Protein AF-A0A372Q773-F1 (afdb_monomer_lite)

Foldseek 3Di:
DDDDDDDDDDDDDDDDDDDDDDDDDDDDDDDDPDPDDPPDDPVNVVVVVVVVVVVVVVVVVVVVVVVVVVVVVVVVVVVVVVVVVVLVVLLVLLVVLLVVVCLVDLDDDPVSSVVSSLVSCCVPPVVVQVVCVVPPVVVCCVPRRVVSNVVVNVVVSVVLLVLLVVLLCVQLVVLVQDDDDLPDDLVVLLVSLPDPSLVVCLVCCLVCLLVSCCVSPNNDPVRHRLLSSQLSSLLSNQSSHNVDSHNDDDPVNSVVSSVVSSVCVVVVVSDSPPPPPDPDPDDDDPDPDPDPDDDDDDD

Secondary structure (DSSP, 8-state):
----------------------------------PPP----HHHHHHHHHHHHHHHHHHHHHHHHHHHHHHHHHHHHHHHHHHHHHHHHHHHHHHHHHHHHHHH-SS--HHHHHHHHHHHHHHH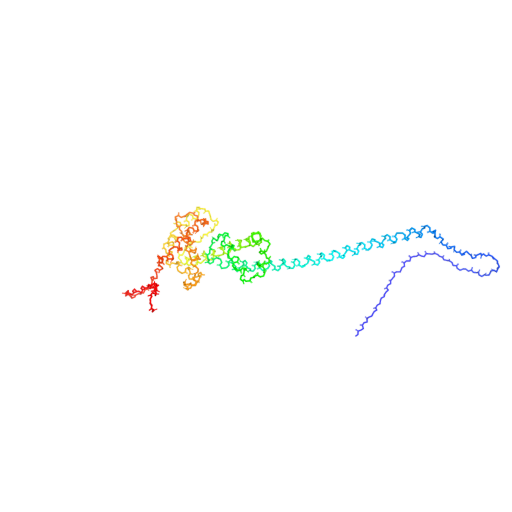-HHHHHHHHTTTHHHHIIIIIHHHHHHHHHHHHHHHHHHHHHHHHHHHTTTT-----TT--HHHHHHHHHSHHHHHHHHTHHHHHHHHHHHHH-S-STTS-HHHHHHHHHHHHHHH-TT---S---HHHHHHHHHHHHHHHHTT----------SS-------------------

Sequence (299 aa):
MSSRATSKRKESRNAHNSSSKRVHQQIEDTSIISTPPIEVSRITVERILSKLSSLELKMDQVNTTLSDLADKVSKLDDQMKNESGDQDLISSAVKRIVKELIKIAIYPTQSQFLSKTEEFLSENYSEFYKRVSRKNWISYYENNIFPQLLDKHRSHRGTLSSRIKDTMFAIFGDDQLPPINSSATLEKISIWKKSQEVCNCYKKLNTHMEKILVKLYGPDKEKRSEVQVAFAMALVEEILNPQKNHLKISEVLMQLKIEKYLNKLRNNSYSFLEEEHNPSGERFFHIFQFGGSFGLFGV

Radius of gyration: 44.51 Å; chains: 1; bounding box: 56×62×152 Å

Structure (mmCIF, N/CA/C/O backbone):
data_AF-A0A372Q773-F1
#
_entry.id   AF-A0A372Q773-F1
#
loop_
_atom_site.group_PDB
_atom_site.id
_atom_site.type_symbol
_atom_site.label_atom_id
_atom_site.label_alt_id
_atom_site.label_comp_id
_atom_site.label_asym_id
_atom_site.label_entity_id
_atom_site.label_seq_id
_atom_site.pdbx_PDB_ins_code
_atom_site.Cartn_x
_atom_site.Cartn_y
_atom_site.Cartn_z
_atom_site.occupancy
_atom_site.B_iso_or_equiv
_atom_site.auth_seq_id
_atom_site.auth_comp_id
_atom_site.auth_asym_id
_atom_site.auth_atom_id
_atom_site.pdbx_PDB_model_num
ATOM 1 N N . MET A 1 1 ? -29.086 -16.530 -62.543 1.00 38.28 1 MET A N 1
ATOM 2 C CA . MET A 1 1 ? -29.739 -15.488 -63.368 1.00 38.28 1 MET A CA 1
ATOM 3 C C . MET A 1 1 ? -28.937 -14.210 -63.151 1.00 38.28 1 MET A C 1
ATOM 5 O O . MET A 1 1 ? -28.782 -13.826 -62.006 1.00 38.28 1 MET A O 1
ATOM 9 N N . SER A 1 2 ? -28.109 -13.815 -64.125 1.00 34.12 2 SER A N 1
ATOM 10 C CA . SER A 1 2 ? -28.428 -12.769 -65.129 1.00 34.12 2 SER A CA 1
ATOM 11 C C . SER A 1 2 ? -28.464 -11.378 -64.484 1.00 34.12 2 SER A C 1
ATOM 13 O O . SER A 1 2 ? -29.141 -11.223 -63.484 1.00 34.12 2 SER A O 1
ATOM 15 N N . SER A 1 3 ? -27.836 -10.299 -64.942 1.00 32.62 3 SER A N 1
ATOM 16 C CA . SER A 1 3 ? -27.073 -9.916 -66.140 1.00 32.62 3 SER A CA 1
ATOM 17 C C . SER A 1 3 ? -26.351 -8.610 -65.744 1.00 32.62 3 SER A C 1
ATOM 19 O O . SER A 1 3 ? -26.861 -7.858 -64.923 1.00 32.62 3 SER A O 1
ATOM 21 N N . ARG A 1 4 ? -25.094 -8.362 -66.120 1.00 30.23 4 ARG A N 1
ATOM 22 C CA . ARG A 1 4 ? -24.646 -7.633 -67.325 1.00 30.23 4 ARG A CA 1
ATOM 23 C C . ARG A 1 4 ? -25.507 -6.431 -67.755 1.00 30.23 4 ARG A C 1
ATOM 25 O O . ARG A 1 4 ? -26.696 -6.583 -68.003 1.00 30.23 4 ARG A O 1
ATOM 32 N N . ALA A 1 5 ? -24.764 -5.374 -68.111 1.00 35.34 5 ALA A N 1
ATOM 33 C CA . ALA A 1 5 ? -25.067 -4.382 -69.149 1.00 35.34 5 ALA A CA 1
ATOM 34 C C . ALA A 1 5 ? -25.953 -3.210 -68.669 1.00 35.34 5 ALA A C 1
ATOM 36 O O . ALA A 1 5 ? -26.847 -3.404 -67.869 1.00 35.34 5 ALA A O 1
ATOM 37 N N . THR A 1 6 ? -25.828 -1.956 -69.105 1.00 31.09 6 THR A N 1
ATOM 38 C CA . THR A 1 6 ? -24.979 -1.276 -70.096 1.00 31.09 6 THR A CA 1
ATOM 39 C C . THR A 1 6 ? -25.422 0.197 -70.084 1.00 31.09 6 THR A C 1
ATOM 41 O O . THR A 1 6 ? -26.614 0.456 -70.051 1.00 31.09 6 THR A O 1
ATOM 44 N N . SER A 1 7 ? -24.484 1.141 -70.181 1.00 31.80 7 SER A N 1
ATOM 45 C CA . SER A 1 7 ? -24.329 2.046 -71.338 1.00 31.80 7 SER A CA 1
ATOM 46 C C . SER A 1 7 ? -25.183 3.322 -71.387 1.00 31.80 7 SER A C 1
ATOM 48 O O . SER A 1 7 ? -26.399 3.283 -71.244 1.00 31.80 7 SER A O 1
ATOM 50 N N . LYS A 1 8 ? -24.491 4.384 -71.850 1.00 33.22 8 LYS A N 1
ATOM 51 C CA . LYS A 1 8 ? -24.983 5.502 -72.686 1.00 33.22 8 LYS A CA 1
ATOM 52 C C . LYS A 1 8 ? -25.793 6.577 -71.933 1.00 33.22 8 LYS A C 1
ATOM 54 O O . LYS A 1 8 ? -26.611 6.266 -71.094 1.00 33.22 8 LYS A O 1
ATOM 59 N N . ARG A 1 9 ? -25.687 7.882 -72.208 1.00 29.16 9 ARG A N 1
ATOM 60 C CA . ARG A 1 9 ? -25.078 8.676 -73.296 1.00 29.16 9 ARG A CA 1
ATOM 61 C C . ARG A 1 9 ? -25.469 10.145 -73.071 1.00 29.16 9 ARG A C 1
ATOM 63 O O . ARG A 1 9 ? -26.523 10.373 -72.485 1.00 29.16 9 ARG A O 1
ATOM 70 N N . LYS A 1 10 ? -24.709 11.059 -73.691 1.00 31.41 10 LYS A N 1
ATOM 71 C CA . LYS A 1 10 ? -25.092 12.328 -74.376 1.00 31.41 10 LYS A CA 1
ATOM 72 C C . LYS A 1 10 ? -24.096 13.417 -73.966 1.00 31.41 10 LYS A C 1
ATOM 74 O O . LYS A 1 10 ? -24.071 13.788 -72.807 1.00 31.41 10 LYS A O 1
ATOM 79 N N . GLU A 1 11 ? -23.156 13.888 -74.783 1.00 32.03 11 GLU A N 1
ATOM 80 C CA . GLU A 1 11 ? -23.135 14.199 -76.224 1.00 32.03 11 GLU A CA 1
ATOM 81 C C . GLU A 1 11 ? -24.216 15.200 -76.648 1.00 32.03 11 GLU A C 1
ATOM 83 O O . GLU A 1 11 ? -25.374 14.819 -76.803 1.00 32.03 11 GLU A O 1
ATOM 88 N N . SER A 1 12 ? -23.793 16.453 -76.862 1.00 36.19 12 SER A N 1
ATOM 89 C CA . SER A 1 12 ? -24.233 17.405 -77.905 1.00 36.19 12 SER A CA 1
ATOM 90 C C . SER A 1 12 ? -23.788 18.816 -77.495 1.00 36.19 12 SER A C 1
ATOM 92 O O . SER A 1 12 ? -23.864 19.112 -76.311 1.00 36.19 12 SER A O 1
ATOM 94 N N . ARG A 1 13 ? -23.404 19.786 -78.326 1.00 36.25 13 ARG A N 1
ATOM 95 C CA . ARG A 1 13 ? -23.317 20.050 -79.781 1.00 36.25 13 ARG A CA 1
ATOM 96 C C . ARG A 1 13 ? -22.765 21.501 -79.839 1.00 36.25 13 ARG A C 1
ATOM 98 O O . ARG A 1 13 ? -22.965 22.243 -78.886 1.00 36.25 13 ARG A O 1
ATOM 105 N N . ASN A 1 14 ? -22.038 21.976 -80.845 1.00 32.78 14 ASN A N 1
ATOM 106 C CA . ASN A 1 14 ? -22.535 22.458 -82.144 1.00 32.78 14 ASN A CA 1
ATOM 107 C C . ASN A 1 14 ? -21.293 22.970 -82.914 1.00 32.78 14 ASN A C 1
ATOM 109 O O . ASN A 1 14 ? -20.474 23.654 -82.311 1.00 32.78 14 ASN A O 1
ATOM 113 N N . ALA A 1 15 ? -20.999 22.527 -84.141 1.00 36.25 15 ALA A N 1
ATOM 114 C CA . ALA A 1 15 ? -21.677 22.789 -85.427 1.00 36.25 15 ALA A CA 1
ATOM 115 C C . ALA A 1 15 ? -21.206 24.118 -86.046 1.00 36.25 15 ALA A C 1
ATOM 117 O O . ALA A 1 15 ? -21.335 25.152 -85.404 1.00 36.25 15 ALA A O 1
ATOM 118 N N . HIS A 1 16 ? -20.590 24.122 -87.234 1.00 36.16 16 HIS A N 1
ATOM 119 C CA . HIS A 1 16 ? -21.184 24.422 -88.562 1.00 36.16 16 HIS A CA 1
ATOM 120 C C . HIS A 1 16 ? -19.986 24.621 -89.540 1.00 36.16 16 HIS A C 1
ATOM 122 O O . HIS A 1 16 ? -18.935 25.035 -89.069 1.00 36.16 16 HIS A O 1
ATOM 128 N N . ASN A 1 17 ? -19.985 24.410 -90.863 1.00 33.12 17 ASN A N 1
ATOM 129 C CA . ASN A 1 17 ? -21.004 24.125 -91.876 1.00 33.12 17 ASN A CA 1
ATOM 130 C C . ASN A 1 17 ? -20.323 23.732 -93.220 1.00 33.12 17 ASN A C 1
ATOM 132 O O . ASN A 1 17 ? -19.242 24.240 -93.499 1.00 33.12 17 ASN A O 1
ATOM 136 N N . SER A 1 18 ? -21.055 22.977 -94.057 1.00 35.44 18 SER A N 1
ATOM 137 C CA . SER A 1 18 ? -21.067 22.930 -95.546 1.00 35.44 18 SER A CA 1
ATOM 138 C C . SER A 1 18 ? -19.821 22.555 -96.369 1.00 35.44 18 SER A C 1
ATOM 140 O O . SER A 1 18 ? -18.704 22.878 -96.013 1.00 35.44 18 SER A O 1
ATOM 142 N N . SER A 1 19 ? -19.904 22.070 -97.615 1.00 32.72 19 SER A N 1
ATOM 143 C CA . SER A 1 19 ? -20.804 21.180 -98.374 1.00 32.72 19 SER A CA 1
ATOM 144 C C . SER A 1 19 ? -20.213 21.103 -99.801 1.00 32.72 19 SER A C 1
ATOM 146 O O . SER A 1 19 ? -20.078 22.122 -100.464 1.00 32.72 19 SER A O 1
ATOM 148 N N . SER A 1 20 ? -19.827 19.900 -100.231 1.00 31.52 20 SER A N 1
ATOM 149 C CA . SER A 1 20 ? -19.844 19.313 -101.590 1.00 31.52 20 SER A CA 1
ATOM 150 C C . SER A 1 20 ? -19.910 20.201 -102.866 1.00 31.52 20 SER A C 1
ATOM 152 O O . SER A 1 20 ? -20.932 20.840 -103.112 1.00 31.52 20 SER A O 1
ATOM 154 N N . LYS A 1 21 ? -18.929 20.058 -103.788 1.00 35.91 21 LYS A N 1
ATOM 155 C CA . LYS A 1 21 ? -19.056 19.407 -105.133 1.00 35.91 21 LYS A CA 1
ATOM 156 C C . LYS A 1 21 ? -17.962 19.819 -106.156 1.00 35.91 21 LYS A C 1
ATOM 158 O O . LYS A 1 21 ? -17.680 20.999 -106.310 1.00 35.91 21 LYS A O 1
ATOM 163 N N . ARG A 1 22 ? -17.572 18.823 -106.984 1.00 32.16 22 ARG A N 1
ATOM 164 C CA . ARG A 1 22 ? -17.256 18.865 -108.446 1.00 32.16 22 ARG A CA 1
ATOM 165 C C . ARG A 1 22 ? -15.784 18.742 -108.924 1.00 32.16 22 ARG A C 1
ATOM 167 O O . ARG A 1 22 ? -15.092 19.723 -109.119 1.00 32.16 22 ARG A O 1
ATOM 174 N N . VAL A 1 23 ? -15.381 17.486 -109.160 1.00 35.69 23 VAL A N 1
ATOM 175 C CA . VAL A 1 23 ? -14.876 16.863 -110.415 1.00 35.69 23 VAL A CA 1
ATOM 176 C C . VAL A 1 23 ? -13.987 17.663 -111.404 1.00 35.69 23 VAL A C 1
ATOM 178 O O . VAL A 1 23 ? -14.450 18.621 -112.010 1.00 35.69 23 VAL A O 1
ATOM 181 N N . HIS A 1 24 ? -12.810 17.058 -111.669 1.00 37.84 24 HIS A N 1
ATOM 182 C CA . HIS A 1 24 ? -11.872 17.117 -112.816 1.00 37.84 24 HIS A CA 1
ATOM 183 C C . HIS A 1 24 ? -11.174 18.439 -113.185 1.00 37.84 24 HIS A C 1
ATOM 185 O O . HIS A 1 24 ? -11.784 19.310 -113.784 1.00 37.84 24 HIS A O 1
ATOM 191 N N . GLN A 1 25 ? -9.844 18.472 -113.026 1.00 33.84 25 GLN A N 1
ATOM 192 C CA . GLN A 1 25 ? -8.896 18.656 -114.137 1.00 33.84 25 GLN A CA 1
ATOM 193 C C . GLN A 1 25 ? -7.496 18.203 -113.677 1.00 33.84 25 GLN A C 1
ATOM 195 O O . GLN A 1 25 ? -7.116 18.359 -112.522 1.00 33.84 25 GLN A O 1
ATOM 200 N N . GLN A 1 26 ? -6.786 17.563 -114.588 1.00 40.47 26 GLN A N 1
ATOM 201 C CA . GLN A 1 26 ? -5.457 16.980 -114.469 1.00 40.47 26 GLN A CA 1
ATOM 202 C C . GLN A 1 26 ? -4.382 18.078 -114.651 1.00 40.47 26 GLN A C 1
ATOM 204 O O . GLN A 1 26 ? -4.664 19.053 -115.343 1.00 40.47 26 GLN A O 1
ATOM 209 N N . ILE A 1 27 ? -3.162 17.811 -114.154 1.00 39.81 27 ILE A N 1
ATOM 210 C CA . ILE A 1 27 ? -1.844 18.336 -114.595 1.00 39.81 27 ILE A CA 1
ATOM 211 C C . ILE A 1 27 ? -1.130 19.330 -113.641 1.00 39.81 27 ILE A C 1
ATOM 213 O O . ILE A 1 27 ? -1.602 20.426 -113.370 1.00 39.81 27 ILE A O 1
ATOM 217 N N . GLU A 1 28 ? 0.057 18.859 -113.230 1.00 40.47 28 GLU A N 1
ATOM 218 C CA . GLU A 1 28 ? 1.304 19.535 -112.826 1.00 40.47 28 GLU A CA 1
ATOM 219 C C . GLU A 1 28 ? 1.475 20.209 -111.449 1.00 40.47 28 GLU A C 1
ATOM 221 O O . GLU A 1 28 ? 0.761 21.114 -111.032 1.00 40.47 28 GLU A O 1
ATOM 226 N N . ASP A 1 29 ? 2.547 19.726 -110.808 1.00 40.69 29 ASP A N 1
ATOM 227 C CA . ASP A 1 29 ? 3.440 20.359 -109.845 1.00 40.69 29 ASP A CA 1
ATOM 228 C C . ASP A 1 29 ? 2.871 20.857 -108.517 1.00 40.69 29 ASP A C 1
ATOM 230 O O . ASP A 1 29 ? 2.412 21.984 -108.366 1.00 40.69 29 ASP A O 1
ATOM 234 N N . THR A 1 30 ? 3.061 20.053 -107.465 1.00 35.44 30 THR A N 1
ATOM 235 C CA . THR A 1 30 ? 3.448 20.597 -106.154 1.00 35.44 30 THR A CA 1
ATOM 236 C C . THR A 1 30 ? 4.110 19.543 -105.271 1.00 35.44 30 THR A C 1
ATOM 238 O O . THR A 1 30 ? 3.719 18.381 -105.202 1.00 35.44 30 THR A O 1
ATOM 241 N N . SER A 1 31 ? 5.185 19.990 -104.640 1.00 39.91 31 SER A N 1
ATOM 242 C CA . SER A 1 31 ? 6.214 19.243 -103.941 1.00 39.91 31 SER A CA 1
ATOM 243 C C . SER A 1 31 ? 5.732 18.458 -102.720 1.00 39.91 31 SER A C 1
ATOM 245 O O . SER A 1 31 ? 4.903 18.896 -101.925 1.00 39.91 31 SER A O 1
ATOM 247 N N . ILE A 1 32 ? 6.379 17.311 -102.515 1.00 48.34 32 ILE A N 1
ATOM 248 C CA . ILE A 1 32 ? 6.480 16.637 -101.222 1.00 48.34 32 ILE A CA 1
ATOM 249 C C . ILE A 1 32 ? 7.201 17.600 -100.266 1.00 48.34 32 ILE A C 1
ATOM 251 O O . ILE A 1 32 ? 8.428 17.688 -100.285 1.00 48.34 32 ILE A O 1
ATOM 255 N N . ILE A 1 33 ? 6.470 18.324 -99.415 1.00 42.97 33 ILE A N 1
ATOM 256 C CA . ILE A 1 33 ? 7.074 18.926 -98.220 1.00 42.97 33 ILE A CA 1
ATOM 257 C C . ILE A 1 33 ? 7.182 17.811 -97.181 1.00 42.97 33 ILE A C 1
ATOM 259 O O . ILE A 1 33 ? 6.307 17.596 -96.346 1.00 42.97 33 ILE A O 1
ATOM 263 N N . SER A 1 34 ? 8.283 17.071 -97.284 1.00 44.56 34 SER A N 1
ATOM 264 C CA . SER A 1 34 ? 8.831 16.291 -96.185 1.00 44.56 34 SER A CA 1
ATOM 265 C C . SER A 1 34 ? 9.160 17.271 -95.062 1.00 44.56 34 SER A C 1
ATOM 267 O O . SER A 1 34 ? 10.043 18.113 -95.214 1.00 44.56 34 SER A O 1
ATOM 269 N N . THR A 1 35 ? 8.455 17.186 -93.935 1.00 46.41 35 THR A N 1
ATOM 270 C CA . THR A 1 35 ? 8.879 17.853 -92.700 1.00 46.41 35 THR A CA 1
ATOM 271 C C . THR A 1 35 ? 10.325 17.444 -92.393 1.00 46.41 35 THR A C 1
ATOM 273 O O . THR A 1 35 ? 10.593 16.239 -92.338 1.00 46.41 35 THR A O 1
ATOM 276 N N . PRO A 1 36 ? 11.269 18.390 -92.238 1.00 51.59 36 PRO A N 1
ATOM 277 C CA . PRO A 1 36 ? 12.661 18.052 -91.987 1.00 51.59 36 PRO A CA 1
ATOM 278 C C . PRO A 1 36 ? 12.825 17.432 -90.589 1.00 51.59 36 PRO A C 1
ATOM 280 O O . PRO A 1 36 ? 12.076 17.782 -89.670 1.00 51.59 36 PRO A O 1
ATOM 283 N N . PRO A 1 37 ? 13.796 16.524 -90.399 1.00 54.28 37 PRO A N 1
ATOM 284 C CA . PRO A 1 37 ? 14.126 15.990 -89.085 1.00 54.28 37 PRO A CA 1
ATOM 285 C C . PRO A 1 37 ? 14.547 17.127 -88.149 1.00 54.28 37 PRO A C 1
ATOM 287 O O . PRO A 1 37 ? 15.325 17.998 -88.534 1.00 54.28 37 PRO A O 1
ATOM 290 N N . ILE A 1 38 ? 14.056 17.115 -86.909 1.00 60.69 38 ILE A N 1
ATOM 291 C CA . ILE A 1 38 ? 14.550 18.009 -85.858 1.00 60.69 38 ILE A CA 1
ATOM 292 C C . ILE A 1 38 ? 16.003 17.610 -85.570 1.00 60.69 38 ILE A C 1
ATOM 294 O O . ILE A 1 38 ? 16.257 16.595 -84.923 1.00 60.69 38 ILE A O 1
ATOM 298 N N . GLU A 1 39 ? 16.962 18.389 -86.063 1.00 60.84 39 GLU A N 1
ATOM 299 C CA . GLU A 1 39 ? 18.384 18.176 -85.804 1.00 60.84 39 GLU A CA 1
ATOM 300 C C . GLU A 1 39 ? 18.720 18.671 -84.389 1.00 60.84 39 GLU A C 1
ATOM 302 O O . GLU A 1 39 ? 18.917 19.859 -84.128 1.00 60.84 39 GLU A O 1
ATOM 307 N N . VAL A 1 40 ? 18.713 17.751 -83.423 1.00 66.38 40 VAL A N 1
ATOM 308 C CA . VAL A 1 40 ? 19.109 18.054 -82.045 1.00 66.38 40 VAL A CA 1
ATOM 309 C C . VAL A 1 40 ? 20.626 18.224 -82.007 1.00 66.38 40 VAL A C 1
ATOM 311 O O . VAL A 1 40 ? 21.370 17.276 -82.245 1.00 66.38 40 VAL A O 1
ATOM 314 N N . SER A 1 41 ? 21.094 19.431 -81.677 1.00 80.69 41 SER A N 1
ATOM 315 C CA . SER A 1 41 ? 22.527 19.719 -81.548 1.00 80.69 41 SER A CA 1
ATOM 316 C C . SER A 1 41 ? 23.205 18.732 -80.592 1.00 80.69 41 SER A C 1
ATOM 318 O O . SER A 1 41 ? 22.749 18.538 -79.462 1.00 80.69 41 SER A O 1
ATOM 320 N N . ARG A 1 42 ? 24.336 18.160 -81.021 1.00 81.06 42 ARG A N 1
ATOM 321 C CA . ARG A 1 42 ? 25.191 17.243 -80.246 1.00 81.06 42 ARG A CA 1
ATOM 322 C C . ARG A 1 42 ? 25.482 17.743 -78.824 1.00 81.06 42 ARG A C 1
ATOM 324 O O . ARG A 1 42 ? 25.442 16.962 -77.878 1.00 81.06 42 ARG A O 1
ATOM 331 N N . ILE A 1 43 ? 25.662 19.056 -78.664 1.00 82.44 43 ILE A N 1
ATOM 332 C CA . ILE A 1 43 ? 25.892 19.726 -77.371 1.00 82.44 43 ILE A CA 1
ATOM 333 C C . ILE A 1 43 ? 24.717 19.490 -76.402 1.00 82.44 43 ILE A C 1
ATOM 335 O O . ILE A 1 43 ? 24.899 19.323 -75.196 1.00 82.44 43 ILE A O 1
ATOM 339 N N . THR A 1 44 ? 23.488 19.447 -76.921 1.00 82.88 44 THR A N 1
ATOM 340 C CA . THR A 1 44 ? 22.280 19.195 -76.125 1.00 82.88 44 THR A CA 1
ATOM 341 C C . THR A 1 44 ? 22.232 17.752 -75.630 1.00 82.88 44 THR A C 1
ATOM 343 O O . THR A 1 44 ? 21.887 17.532 -74.469 1.00 82.88 44 THR A O 1
ATOM 346 N N . VAL A 1 45 ? 22.618 16.788 -76.471 1.00 87.81 45 VAL A N 1
ATOM 347 C CA . VAL A 1 45 ? 22.684 15.361 -76.113 1.00 87.81 45 VAL A CA 1
ATOM 348 C C . VAL A 1 45 ? 23.746 15.121 -75.041 1.00 87.81 45 VAL A C 1
ATOM 350 O O . VAL A 1 45 ? 23.451 14.501 -74.022 1.00 87.81 45 VAL A O 1
ATOM 353 N N . GLU A 1 46 ? 24.945 15.682 -75.210 1.00 88.88 46 GLU A N 1
ATOM 354 C CA . GLU A 1 46 ? 26.030 15.571 -74.225 1.00 88.88 46 GLU A CA 1
ATOM 355 C C . GLU A 1 46 ? 25.611 16.144 -72.861 1.00 88.88 46 GLU A C 1
ATOM 357 O O . GLU A 1 46 ? 25.784 15.495 -71.828 1.00 88.88 46 GLU A O 1
ATOM 362 N N . ARG A 1 47 ? 24.933 17.301 -72.844 1.00 91.38 47 ARG A N 1
ATOM 363 C CA . ARG A 1 47 ? 24.400 17.902 -71.611 1.00 91.38 47 ARG A CA 1
ATOM 364 C C . ARG A 1 47 ? 23.324 17.043 -70.932 1.00 91.38 47 ARG A C 1
ATOM 366 O O . ARG A 1 47 ? 23.218 17.065 -69.705 1.00 91.38 47 ARG A O 1
ATOM 373 N N . ILE A 1 48 ? 22.499 16.326 -71.700 1.00 93.19 48 ILE A N 1
ATOM 374 C CA . ILE A 1 48 ? 21.495 15.391 -71.162 1.00 93.19 48 ILE A CA 1
ATOM 375 C C . ILE A 1 48 ? 22.189 14.188 -70.522 1.00 93.19 48 ILE A C 1
ATOM 377 O O . ILE A 1 48 ? 21.857 13.839 -69.390 1.00 93.19 48 ILE A O 1
ATOM 381 N N . LEU A 1 49 ? 23.180 13.605 -71.200 1.00 92.94 49 LEU A N 1
ATOM 382 C CA . LEU A 1 49 ? 23.946 12.468 -70.686 1.00 92.94 49 LEU A CA 1
ATOM 383 C C . LEU A 1 49 ? 24.645 12.813 -69.368 1.00 92.94 49 LEU A C 1
ATOM 385 O O . LEU A 1 49 ? 24.493 12.079 -68.396 1.00 92.94 49 LEU A O 1
ATOM 389 N N . SER A 1 50 ? 25.300 13.976 -69.275 1.00 93.38 50 SER A N 1
ATOM 390 C CA . SER A 1 50 ? 25.922 14.414 -68.016 1.00 93.38 50 SER A CA 1
ATOM 391 C C . SER A 1 50 ? 24.913 14.544 -66.867 1.00 93.38 50 SER A C 1
ATOM 393 O O . SER A 1 50 ? 25.221 14.208 -65.724 1.00 93.38 50 SER A O 1
ATOM 395 N N . LYS A 1 51 ? 23.688 15.014 -67.148 1.00 94.81 51 LYS A N 1
ATOM 396 C CA . LYS A 1 51 ? 22.621 15.094 -66.137 1.00 94.81 51 LYS A CA 1
ATOM 397 C C . LYS A 1 51 ? 22.114 13.715 -65.720 1.00 94.81 51 LYS A C 1
ATOM 399 O O . LYS A 1 51 ? 21.842 13.534 -64.538 1.00 94.81 51 LYS A O 1
ATOM 404 N N . LEU A 1 52 ? 21.999 12.768 -66.652 1.00 95.00 52 LEU A N 1
ATOM 405 C CA . LEU A 1 52 ? 21.609 11.387 -66.352 1.00 95.00 52 LEU A CA 1
ATOM 406 C C . LEU A 1 52 ? 22.647 10.699 -65.465 1.00 95.00 52 LEU A C 1
ATOM 408 O O . LEU A 1 52 ? 22.268 10.169 -64.428 1.00 95.00 52 LEU A O 1
ATOM 412 N N . SER A 1 53 ? 23.940 10.817 -65.781 1.00 94.56 53 SER A N 1
ATOM 413 C CA . SER A 1 53 ? 25.006 10.284 -64.920 1.00 94.56 53 SER A CA 1
ATOM 414 C C . SER A 1 53 ? 24.990 10.918 -63.525 1.00 94.56 53 SER A C 1
ATOM 416 O O . SER A 1 53 ? 25.180 10.240 -62.521 1.00 94.56 53 SER A O 1
ATOM 418 N N . SER A 1 54 ? 24.710 12.223 -63.425 1.00 95.50 54 SER A N 1
ATOM 419 C CA . SER A 1 54 ? 24.555 12.876 -62.119 1.00 95.50 54 SER A CA 1
ATOM 420 C C . SER A 1 54 ? 23.330 12.376 -61.344 1.00 95.50 54 SER A C 1
ATOM 422 O O . SER A 1 54 ? 23.389 12.294 -60.117 1.00 95.50 54 SER A O 1
ATOM 424 N N . LEU A 1 55 ? 22.224 12.068 -62.027 1.00 96.00 55 LEU A N 1
ATOM 425 C CA . LEU A 1 55 ? 21.029 11.496 -61.403 1.00 96.00 55 LEU A CA 1
ATOM 426 C C . LEU A 1 55 ? 21.265 10.062 -60.932 1.00 96.00 55 LEU A C 1
ATOM 428 O O . LEU A 1 55 ? 20.818 9.726 -59.842 1.00 96.00 55 LEU A O 1
ATOM 432 N N . GLU A 1 56 ? 21.988 9.259 -61.708 1.00 94.88 56 GLU A N 1
ATOM 433 C CA . GLU A 1 56 ? 22.381 7.893 -61.353 1.00 94.88 56 GLU A CA 1
ATOM 434 C C . GLU A 1 56 ? 23.204 7.885 -60.057 1.00 94.88 56 GLU A C 1
ATOM 436 O O . GLU A 1 56 ? 22.807 7.258 -59.079 1.00 94.88 56 GLU A O 1
ATOM 441 N N . LEU A 1 57 ? 24.234 8.737 -59.969 1.00 95.62 57 LEU A N 1
ATOM 442 C CA . LEU A 1 57 ? 25.025 8.893 -58.742 1.00 95.62 57 LEU A CA 1
ATOM 443 C C . LEU A 1 57 ? 24.183 9.327 -57.532 1.00 95.62 57 LEU A C 1
ATOM 445 O O . LEU A 1 57 ? 24.409 8.871 -56.412 1.00 95.62 57 LEU A O 1
ATOM 449 N N . LYS A 1 58 ? 23.204 10.219 -57.731 1.00 96.12 58 LYS A N 1
ATOM 450 C CA . LYS A 1 58 ? 22.284 10.628 -56.657 1.00 96.12 58 LYS A CA 1
ATOM 451 C C . LYS A 1 58 ? 21.334 9.502 -56.257 1.00 96.12 58 LYS A C 1
ATOM 453 O O . LYS A 1 58 ? 21.000 9.399 -55.082 1.00 96.12 58 LYS A O 1
ATOM 458 N N . MET A 1 59 ? 20.894 8.677 -57.204 1.00 96.19 59 MET A N 1
ATOM 459 C CA . MET A 1 59 ? 20.049 7.516 -56.932 1.00 96.19 59 MET A CA 1
ATOM 460 C C . MET A 1 59 ? 20.801 6.483 -56.093 1.00 96.19 59 MET A C 1
ATOM 462 O O . MET A 1 59 ? 20.247 5.995 -55.112 1.00 96.19 59 MET A O 1
ATOM 466 N N . ASP A 1 60 ? 22.075 6.237 -56.393 1.00 95.31 60 ASP A N 1
ATOM 467 C CA . ASP A 1 60 ? 22.921 5.352 -55.589 1.00 95.31 60 ASP A CA 1
ATOM 468 C C . ASP A 1 60 ? 23.102 5.878 -54.161 1.00 95.31 60 ASP A C 1
ATOM 470 O O . ASP A 1 60 ? 22.951 5.128 -53.199 1.00 95.31 60 ASP A O 1
ATOM 474 N N . GLN A 1 61 ? 23.337 7.185 -54.000 1.00 96.38 61 GLN A N 1
ATOM 475 C CA . GLN A 1 61 ? 23.400 7.830 -52.679 1.00 96.38 61 GLN A CA 1
ATOM 476 C C . GLN A 1 61 ? 22.074 7.729 -51.908 1.00 96.38 61 GLN A C 1
ATOM 478 O O . GLN A 1 61 ? 22.058 7.552 -50.689 1.00 96.38 61 GLN A O 1
ATOM 483 N N . VAL A 1 62 ? 20.937 7.835 -52.597 1.00 97.00 62 VAL A N 1
ATOM 484 C CA . VAL A 1 62 ? 19.622 7.635 -51.974 1.00 97.00 62 VAL A CA 1
ATOM 485 C C . VAL A 1 62 ? 19.440 6.173 -51.562 1.00 97.00 62 VAL A C 1
ATOM 487 O O . VAL A 1 62 ? 18.983 5.908 -50.455 1.00 97.00 62 VAL A O 1
ATOM 490 N N . ASN A 1 63 ? 19.845 5.217 -52.394 1.00 95.50 63 ASN A N 1
ATOM 491 C CA . ASN A 1 63 ? 19.726 3.795 -52.078 1.00 95.50 63 ASN A CA 1
ATOM 492 C C . ASN A 1 63 ? 20.579 3.396 -50.865 1.00 95.50 63 ASN A C 1
ATOM 494 O O . ASN A 1 63 ? 20.099 2.663 -50.000 1.00 95.50 63 ASN A O 1
ATOM 498 N N . THR A 1 64 ? 21.807 3.912 -50.749 1.00 95.81 64 THR A N 1
ATOM 499 C CA . THR A 1 64 ? 22.657 3.652 -49.575 1.00 95.81 64 THR A CA 1
ATOM 500 C C . THR A 1 64 ? 22.060 4.248 -48.303 1.00 95.81 64 THR A C 1
ATOM 502 O O . THR A 1 64 ? 21.939 3.553 -47.297 1.00 95.81 64 THR A O 1
ATOM 505 N N . THR A 1 65 ? 21.587 5.497 -48.354 1.00 95.44 65 THR A N 1
ATOM 506 C CA . THR A 1 65 ? 20.942 6.137 -47.192 1.00 95.44 65 THR A CA 1
ATOM 507 C C . THR A 1 65 ? 19.627 5.465 -46.786 1.00 95.44 65 THR A C 1
ATOM 509 O O . THR A 1 65 ? 19.325 5.396 -45.593 1.00 95.44 65 THR A O 1
ATOM 512 N N . LEU A 1 66 ? 18.857 4.926 -47.739 1.00 96.19 66 LEU A N 1
ATOM 513 C CA . LEU A 1 66 ? 17.664 4.125 -47.453 1.00 96.19 66 LEU A CA 1
ATOM 514 C C . LEU A 1 66 ? 18.013 2.804 -46.762 1.00 96.19 66 LEU A C 1
ATOM 516 O O . LEU A 1 66 ? 17.316 2.423 -45.822 1.00 96.19 66 LEU A O 1
ATOM 520 N N . SER A 1 67 ? 19.092 2.139 -47.183 1.00 95.88 67 SER A N 1
ATOM 521 C CA . SER A 1 67 ? 19.581 0.922 -46.524 1.00 95.88 67 SER A CA 1
ATOM 522 C C . SER A 1 67 ? 19.979 1.201 -45.072 1.00 95.88 67 SER A C 1
ATOM 524 O O . SER A 1 67 ? 19.496 0.532 -44.161 1.00 95.88 67 SER A O 1
ATOM 526 N N . ASP A 1 68 ? 20.765 2.255 -44.836 1.00 96.44 68 ASP A N 1
ATOM 527 C CA . ASP A 1 68 ? 21.184 2.654 -43.485 1.00 96.44 68 ASP A CA 1
ATOM 528 C C . ASP A 1 68 ? 19.993 3.014 -42.584 1.00 96.44 68 ASP A C 1
ATOM 530 O O . ASP A 1 68 ? 20.017 2.801 -41.366 1.00 96.44 68 ASP A O 1
ATOM 534 N N . LEU A 1 69 ? 18.950 3.617 -43.162 1.00 96.06 69 LEU A N 1
ATOM 535 C CA . LEU A 1 69 ? 17.739 3.955 -42.427 1.00 96.06 69 LEU A CA 1
ATOM 536 C C . LEU A 1 69 ? 16.933 2.702 -42.075 1.00 96.06 69 LEU A C 1
ATOM 538 O O . LEU A 1 69 ? 16.457 2.611 -40.945 1.00 96.06 69 LEU A O 1
ATOM 542 N N . ALA A 1 70 ? 16.803 1.745 -42.997 1.00 95.62 70 ALA A N 1
ATOM 543 C CA . ALA A 1 70 ? 16.112 0.483 -42.744 1.00 95.62 70 ALA A CA 1
ATOM 544 C C . ALA A 1 70 ? 16.733 -0.262 -41.551 1.00 95.62 70 ALA A C 1
ATOM 546 O O . ALA A 1 70 ? 16.013 -0.631 -40.622 1.00 95.62 70 ALA A O 1
ATOM 547 N N . ASP A 1 71 ? 18.064 -0.356 -41.502 1.00 95.56 71 ASP A N 1
ATOM 548 C CA . ASP A 1 71 ? 18.786 -1.002 -40.398 1.00 95.56 71 ASP A CA 1
ATOM 549 C C . ASP A 1 71 ? 18.546 -0.302 -39.051 1.00 95.56 71 ASP A C 1
ATOM 551 O O . ASP A 1 71 ? 18.330 -0.943 -38.015 1.00 95.56 71 ASP A O 1
ATOM 555 N N . LYS A 1 72 ? 18.544 1.038 -39.044 1.00 96.06 72 LYS A N 1
ATOM 556 C CA . LYS A 1 72 ? 18.240 1.823 -37.836 1.00 96.06 72 LYS A CA 1
ATOM 557 C C . LYS A 1 72 ? 16.796 1.635 -37.382 1.00 96.06 72 LYS A C 1
ATOM 559 O O . LYS A 1 72 ? 16.562 1.531 -36.180 1.00 96.06 72 LYS A O 1
ATOM 564 N N . VAL A 1 73 ? 15.847 1.585 -38.316 1.00 94.62 73 VAL A N 1
ATOM 565 C CA . VAL A 1 73 ? 14.426 1.361 -38.018 1.00 94.62 73 VAL A CA 1
ATOM 566 C C . VAL A 1 73 ? 14.218 -0.024 -37.410 1.00 94.62 73 VAL A C 1
ATOM 568 O O . VAL A 1 73 ? 13.560 -0.121 -36.377 1.00 94.62 73 VAL A O 1
ATOM 571 N N . SER A 1 74 ? 14.837 -1.073 -37.959 1.00 93.12 74 SER A N 1
ATOM 572 C CA . SER A 1 74 ? 14.778 -2.421 -37.375 1.00 93.12 74 SER A CA 1
ATOM 573 C C . SER A 1 74 ? 15.341 -2.458 -35.953 1.00 93.12 74 SER A C 1
ATOM 575 O O . SER A 1 74 ? 14.721 -3.0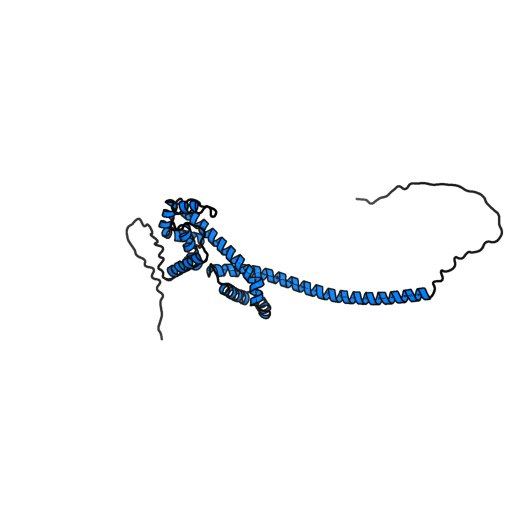17 -35.051 1.00 93.12 74 SER A O 1
ATOM 577 N N . LYS A 1 75 ? 16.473 -1.786 -35.713 1.00 92.12 75 LYS A N 1
ATOM 578 C CA . LYS A 1 75 ? 17.068 -1.706 -34.372 1.00 92.12 75 LYS A CA 1
ATOM 579 C C . LYS A 1 75 ? 16.176 -0.969 -33.366 1.00 92.12 75 LYS A C 1
ATOM 581 O O . LYS A 1 75 ? 16.132 -1.359 -32.201 1.00 92.12 75 LYS A O 1
ATOM 586 N N . LEU A 1 76 ? 15.493 0.093 -33.795 1.00 89.06 76 LEU A N 1
ATOM 587 C CA . LEU A 1 76 ? 14.546 0.829 -32.952 1.00 89.06 76 LEU A CA 1
ATOM 588 C C . LEU A 1 76 ? 13.297 -0.006 -32.637 1.00 89.06 76 LEU A C 1
ATOM 590 O O . LEU A 1 76 ? 12.855 -0.003 -31.491 1.00 89.06 76 LEU A O 1
ATOM 594 N N . ASP A 1 77 ? 12.765 -0.751 -33.608 1.00 84.69 77 ASP A N 1
ATOM 595 C CA . ASP A 1 77 ? 11.612 -1.641 -33.404 1.00 84.69 77 ASP A CA 1
ATOM 596 C C . ASP A 1 77 ? 11.904 -2.713 -32.337 1.00 84.69 77 ASP A C 1
ATOM 598 O O . ASP A 1 77 ? 11.117 -2.914 -31.407 1.00 84.69 77 ASP A O 1
ATOM 602 N N . ASP A 1 78 ? 13.089 -3.330 -32.390 1.00 81.56 78 ASP A N 1
ATOM 603 C CA . ASP A 1 78 ? 13.535 -4.287 -31.372 1.00 81.56 78 ASP A CA 1
ATOM 604 C C . ASP A 1 78 ? 13.694 -3.641 -29.984 1.00 81.56 78 ASP A C 1
ATOM 606 O O . ASP A 1 78 ? 13.350 -4.245 -28.963 1.00 81.56 78 ASP A O 1
ATOM 610 N N . GLN A 1 79 ? 14.200 -2.405 -29.909 1.00 80.56 79 GLN A N 1
ATOM 611 C CA . GLN A 1 79 ? 14.315 -1.670 -28.643 1.00 80.56 79 GLN A CA 1
ATOM 612 C C . GLN A 1 79 ? 12.941 -1.368 -28.038 1.00 80.56 79 GLN A C 1
ATOM 614 O O . GLN A 1 79 ? 12.724 -1.656 -26.860 1.00 80.56 79 GLN A O 1
ATOM 619 N N . MET A 1 80 ? 11.997 -0.881 -28.845 1.00 76.44 80 MET A N 1
ATOM 620 C CA . MET A 1 80 ? 10.638 -0.569 -28.396 1.00 76.44 80 MET A CA 1
ATOM 621 C C . MET A 1 80 ? 9.897 -1.805 -27.874 1.00 76.44 80 MET A C 1
ATOM 623 O O . MET A 1 80 ? 9.236 -1.742 -26.834 1.00 76.44 80 MET A O 1
ATOM 627 N N . LYS A 1 81 ? 10.032 -2.953 -28.551 1.00 76.31 81 LYS A N 1
ATOM 628 C CA . LYS A 1 81 ? 9.444 -4.222 -28.092 1.00 76.31 81 LYS A CA 1
ATOM 629 C C . LYS A 1 81 ? 9.978 -4.626 -26.720 1.00 76.31 81 LYS A C 1
ATOM 631 O O . LYS A 1 81 ? 9.191 -4.952 -25.831 1.00 76.31 81 LYS A O 1
ATOM 636 N N . ASN A 1 82 ? 11.292 -4.542 -26.521 1.00 75.19 82 ASN A N 1
ATOM 637 C CA . ASN A 1 82 ? 11.916 -4.869 -25.240 1.00 75.19 82 ASN A CA 1
ATOM 638 C C . ASN A 1 82 ? 11.490 -3.908 -24.116 1.00 75.19 82 ASN A C 1
ATOM 640 O O . ASN A 1 82 ? 11.187 -4.362 -23.015 1.00 75.19 82 ASN A O 1
ATOM 644 N N . GLU A 1 83 ? 11.403 -2.603 -24.389 1.00 75.00 83 GLU A N 1
ATOM 645 C CA . GLU A 1 83 ? 10.940 -1.607 -23.412 1.00 75.00 83 GLU A CA 1
ATOM 646 C C . GLU A 1 83 ? 9.484 -1.840 -22.988 1.00 75.00 83 GLU A C 1
ATOM 648 O O . GLU A 1 83 ? 9.170 -1.765 -21.799 1.00 75.00 83 GLU A O 1
ATOM 653 N N . SER A 1 84 ? 8.602 -2.180 -23.935 1.00 73.56 84 SER A N 1
ATOM 654 C CA . SER A 1 84 ? 7.199 -2.489 -23.628 1.00 73.56 84 SER A CA 1
ATOM 655 C C . SER A 1 84 ? 7.052 -3.734 -22.742 1.00 73.56 84 SER A C 1
ATOM 657 O O . SER A 1 84 ? 6.322 -3.702 -21.750 1.00 73.56 84 SER A O 1
ATOM 659 N N . GLY A 1 85 ? 7.814 -4.797 -23.027 1.00 77.81 85 GLY A N 1
ATOM 660 C CA . GLY A 1 85 ? 7.817 -6.016 -22.216 1.00 77.81 85 GLY A CA 1
ATOM 661 C C . GLY A 1 85 ? 8.373 -5.794 -20.807 1.00 77.81 85 GLY A C 1
ATOM 662 O O . GLY A 1 85 ? 7.839 -6.330 -19.833 1.00 77.81 85 GLY A O 1
ATOM 663 N N . ASP A 1 86 ? 9.402 -4.955 -20.677 1.00 84.88 86 ASP A N 1
ATOM 664 C CA . ASP A 1 86 ? 9.983 -4.597 -19.383 1.00 84.88 86 ASP A CA 1
ATOM 665 C C . ASP A 1 86 ? 8.999 -3.789 -18.521 1.00 84.88 86 ASP A C 1
ATOM 667 O O . ASP A 1 86 ? 8.910 -4.019 -17.314 1.00 84.88 86 ASP A O 1
ATOM 671 N N . GLN A 1 87 ? 8.202 -2.896 -19.117 1.00 87.25 87 GLN A N 1
ATOM 672 C CA . GLN A 1 87 ? 7.176 -2.139 -18.387 1.00 87.25 87 GLN A CA 1
ATOM 673 C C . GLN A 1 87 ? 6.073 -3.038 -17.814 1.00 87.25 87 GLN A C 1
ATOM 675 O O . GLN A 1 87 ? 5.698 -2.889 -16.645 1.00 87.25 87 GLN A O 1
ATOM 680 N N . ASP A 1 88 ? 5.584 -4.008 -18.587 1.00 89.12 88 ASP A N 1
ATOM 681 C CA . ASP A 1 88 ? 4.580 -4.965 -18.108 1.00 89.12 88 ASP A CA 1
ATOM 682 C C . ASP A 1 88 ? 5.132 -5.857 -16.987 1.00 89.12 88 ASP A C 1
ATOM 684 O O . ASP A 1 88 ? 4.466 -6.076 -15.961 1.00 89.12 88 ASP A O 1
ATOM 688 N N . LEU A 1 89 ? 6.382 -6.311 -17.132 1.00 91.88 89 LEU A N 1
ATOM 689 C CA . LEU A 1 89 ? 7.096 -7.055 -16.097 1.00 91.88 89 LEU A CA 1
ATOM 690 C C . LEU A 1 89 ? 7.187 -6.229 -14.812 1.00 91.88 89 LEU A C 1
ATOM 692 O O . LEU A 1 89 ? 6.765 -6.714 -13.757 1.00 91.88 89 LEU A O 1
ATOM 696 N N . ILE A 1 90 ? 7.656 -4.980 -14.893 1.00 92.75 90 ILE A N 1
ATOM 697 C CA . ILE A 1 90 ? 7.781 -4.073 -13.743 1.00 92.75 90 ILE A CA 1
ATOM 698 C C . ILE A 1 90 ? 6.421 -3.852 -13.087 1.00 92.75 90 ILE A C 1
ATOM 700 O O . ILE A 1 90 ? 6.296 -4.016 -11.874 1.00 92.75 90 ILE A O 1
ATOM 704 N N . SER A 1 91 ? 5.377 -3.565 -13.864 1.00 93.88 91 SER A N 1
ATOM 705 C CA . SER A 1 91 ? 4.018 -3.370 -13.345 1.00 93.88 91 SER A CA 1
ATOM 706 C C . SER A 1 91 ? 3.515 -4.601 -12.580 1.00 93.88 91 SER A C 1
ATOM 708 O O . SER A 1 91 ? 2.907 -4.485 -11.506 1.00 93.88 91 SER A O 1
ATOM 710 N N . SER A 1 92 ? 3.792 -5.805 -13.091 1.00 94.25 92 SER A N 1
ATOM 711 C CA . SER A 1 92 ? 3.445 -7.061 -12.417 1.00 94.25 92 SER A CA 1
ATOM 712 C C . SER A 1 92 ? 4.262 -7.280 -11.134 1.00 94.25 92 SER A C 1
ATOM 714 O O . SER A 1 92 ? 3.696 -7.671 -10.106 1.00 94.25 92 SER A O 1
ATOM 716 N N . ALA A 1 93 ? 5.561 -6.967 -11.164 1.00 95.81 93 ALA A N 1
ATOM 717 C CA . ALA A 1 93 ? 6.473 -7.090 -10.034 1.00 95.81 93 ALA A CA 1
ATOM 718 C C . ALA A 1 93 ? 6.082 -6.129 -8.907 1.00 95.81 93 ALA A C 1
ATOM 720 O O . ALA A 1 93 ? 5.870 -6.567 -7.779 1.00 95.81 93 ALA A O 1
ATOM 721 N N . VAL A 1 94 ? 5.853 -4.852 -9.227 1.00 97.25 94 VAL A N 1
ATOM 722 C CA . VAL A 1 94 ? 5.380 -3.812 -8.300 1.00 97.25 94 VAL A CA 1
ATOM 723 C C . VAL A 1 94 ? 4.131 -4.276 -7.551 1.00 97.25 94 VAL A C 1
ATOM 725 O O . VAL A 1 94 ? 4.063 -4.180 -6.325 1.00 97.25 94 VAL A O 1
ATOM 728 N N . LYS A 1 95 ? 3.144 -4.843 -8.260 1.00 96.56 95 LYS A N 1
ATOM 729 C CA . LYS A 1 95 ? 1.911 -5.356 -7.637 1.00 96.56 95 LYS A CA 1
ATOM 730 C C . LYS A 1 95 ? 2.185 -6.478 -6.631 1.00 96.56 95 LYS A C 1
ATOM 732 O O . LYS A 1 95 ? 1.511 -6.521 -5.603 1.00 96.56 95 LYS A O 1
ATOM 737 N N . ARG A 1 96 ? 3.114 -7.393 -6.924 1.00 97.12 96 ARG A N 1
ATOM 738 C CA . ARG A 1 96 ? 3.465 -8.516 -6.035 1.00 97.12 96 ARG A CA 1
ATOM 739 C C . ARG A 1 96 ? 4.298 -8.049 -4.842 1.00 97.12 96 ARG A C 1
ATOM 741 O O . ARG A 1 96 ? 3.931 -8.348 -3.711 1.00 97.12 96 ARG A O 1
ATOM 748 N N . ILE A 1 97 ? 5.325 -7.234 -5.079 1.00 97.56 97 ILE A N 1
ATOM 749 C CA . ILE A 1 97 ? 6.190 -6.667 -4.034 1.00 97.56 97 ILE A CA 1
ATOM 750 C C . ILE A 1 97 ? 5.356 -5.889 -3.016 1.00 97.56 97 ILE A C 1
ATOM 752 O O . ILE A 1 97 ? 5.480 -6.123 -1.819 1.00 97.56 97 ILE A O 1
ATOM 756 N N . VAL A 1 98 ? 4.446 -5.016 -3.463 1.00 97.75 98 VAL A N 1
ATOM 757 C CA . VAL A 1 98 ? 3.597 -4.224 -2.555 1.00 97.75 98 VAL A CA 1
ATOM 758 C C . VAL A 1 98 ? 2.686 -5.103 -1.695 1.00 97.75 98 VAL A C 1
ATOM 760 O O . VAL A 1 98 ? 2.502 -4.803 -0.514 1.00 97.75 98 VAL A O 1
ATOM 763 N N . LYS A 1 99 ? 2.132 -6.187 -2.257 1.00 96.06 99 LYS A N 1
ATOM 764 C CA . LYS A 1 99 ? 1.270 -7.126 -1.518 1.00 96.06 99 LYS A CA 1
ATOM 765 C C . LYS A 1 99 ? 2.005 -7.827 -0.379 1.00 96.06 99 LYS A C 1
ATOM 767 O O . LYS A 1 99 ? 1.394 -8.067 0.657 1.00 96.06 99 LYS A O 1
ATOM 772 N N . GLU A 1 100 ? 3.283 -8.139 -0.559 1.00 95.50 100 GLU A N 1
ATOM 773 C CA . GLU A 1 100 ? 4.094 -8.745 0.498 1.00 95.50 100 GLU A CA 1
ATOM 774 C C . GLU A 1 100 ? 4.644 -7.687 1.458 1.00 95.50 100 GLU A C 1
ATOM 776 O O . GLU A 1 100 ? 4.540 -7.836 2.673 1.00 95.50 100 GLU A O 1
ATOM 781 N N . LEU A 1 101 ? 5.131 -6.559 0.936 1.00 96.69 101 LEU A N 1
ATOM 782 C CA . LEU A 1 101 ? 5.742 -5.507 1.744 1.00 96.69 101 LEU A CA 1
ATOM 783 C C . LEU A 1 101 ? 4.754 -4.879 2.733 1.00 96.69 101 LEU A C 1
ATOM 785 O O . LEU A 1 101 ? 5.134 -4.606 3.865 1.00 96.69 101 LEU A O 1
ATOM 789 N N . ILE A 1 102 ? 3.480 -4.699 2.366 1.00 96.31 102 ILE A N 1
ATOM 790 C CA . ILE A 1 102 ? 2.471 -4.138 3.284 1.00 96.31 102 ILE A CA 1
ATOM 791 C C . ILE A 1 102 ? 2.204 -5.032 4.509 1.00 96.31 102 ILE A C 1
ATOM 793 O O . ILE A 1 102 ? 1.739 -4.539 5.535 1.00 96.31 102 ILE A O 1
ATOM 797 N N . LYS A 1 103 ? 2.495 -6.338 4.429 1.00 95.12 103 LYS A N 1
ATOM 798 C CA . LYS A 1 103 ? 2.384 -7.263 5.569 1.00 95.12 103 LYS A CA 1
ATOM 799 C C . LYS A 1 103 ? 3.554 -7.112 6.545 1.00 95.12 103 LYS A C 1
ATOM 801 O O . LYS A 1 103 ? 3.452 -7.563 7.680 1.00 95.12 103 LYS A O 1
ATOM 806 N N . ILE A 1 104 ? 4.645 -6.491 6.105 1.00 94.44 104 ILE A N 1
ATOM 807 C CA . ILE A 1 104 ? 5.892 -6.333 6.862 1.00 94.44 104 ILE A CA 1
ATOM 808 C C . ILE A 1 104 ? 6.056 -4.880 7.330 1.00 94.44 104 ILE A C 1
ATOM 810 O O . ILE A 1 104 ? 6.560 -4.629 8.419 1.00 94.44 104 ILE A O 1
ATOM 814 N N . ALA A 1 105 ? 5.613 -3.906 6.531 1.00 96.12 105 ALA A N 1
ATOM 815 C CA . ALA A 1 105 ? 5.738 -2.485 6.825 1.00 96.12 105 ALA A CA 1
ATOM 816 C C . ALA A 1 105 ? 4.579 -1.663 6.229 1.00 96.12 105 ALA A C 1
ATOM 818 O O . ALA A 1 105 ? 4.376 -1.609 5.012 1.00 96.12 105 ALA A O 1
ATOM 819 N N . ILE A 1 106 ? 3.858 -0.938 7.095 1.00 97.50 106 ILE A N 1
ATOM 820 C CA . ILE A 1 106 ? 2.855 0.066 6.683 1.00 97.50 106 ILE A CA 1
ATOM 821 C C . ILE A 1 106 ? 3.513 1.360 6.188 1.00 97.50 106 ILE A C 1
ATOM 823 O O . ILE A 1 106 ? 2.976 2.044 5.315 1.00 97.50 106 ILE A O 1
ATOM 827 N N . TYR A 1 107 ? 4.685 1.688 6.726 1.00 96.75 107 TYR A N 1
ATOM 828 C CA . TYR A 1 107 ? 5.492 2.836 6.321 1.00 96.75 107 TYR A CA 1
ATOM 829 C C . TYR A 1 107 ? 6.928 2.380 6.043 1.00 96.75 107 TYR A C 1
ATOM 831 O O . TYR A 1 107 ? 7.809 2.577 6.875 1.00 96.75 107 TYR A O 1
ATOM 839 N N . PRO A 1 108 ? 7.150 1.685 4.917 1.00 96.56 108 PRO A N 1
ATOM 840 C CA . PRO A 1 108 ? 8.467 1.185 4.553 1.00 96.56 108 PRO A CA 1
ATOM 841 C C . PRO A 1 108 ? 9.454 2.321 4.280 1.00 96.56 108 PRO A C 1
ATOM 843 O O . PRO A 1 108 ? 9.108 3.340 3.678 1.00 96.56 108 PRO A O 1
ATOM 846 N N . THR A 1 109 ? 10.707 2.110 4.673 1.00 95.94 109 THR A N 1
ATOM 847 C CA . THR A 1 109 ? 11.826 2.974 4.288 1.00 95.94 109 THR A CA 1
ATOM 848 C C . THR A 1 109 ? 12.240 2.711 2.838 1.00 95.94 109 THR A C 1
ATOM 850 O O . THR A 1 109 ? 11.946 1.660 2.265 1.00 95.94 109 THR A O 1
ATOM 853 N N . GLN A 1 110 ? 12.979 3.644 2.232 1.00 94.38 110 GLN A N 1
ATOM 854 C CA . GLN A 1 110 ? 13.515 3.459 0.877 1.00 94.38 110 GLN A CA 1
ATOM 855 C C . GLN A 1 110 ? 14.416 2.216 0.773 1.00 94.38 110 GLN A C 1
ATOM 857 O O . GLN A 1 110 ? 14.345 1.497 -0.221 1.00 94.38 110 GLN A O 1
ATOM 862 N N . SER A 1 111 ? 15.191 1.918 1.823 1.00 95.62 111 SER A N 1
ATOM 863 C CA . SER A 1 111 ? 16.017 0.706 1.906 1.00 95.62 111 SER A CA 1
ATOM 864 C C . SER A 1 111 ? 15.171 -0.574 1.939 1.00 95.62 111 SER A C 1
ATOM 866 O O . SER A 1 111 ? 15.471 -1.526 1.224 1.00 95.62 111 SER A O 1
ATOM 868 N N . GLN A 1 112 ? 14.054 -0.585 2.678 1.00 96.69 112 GLN A N 1
ATOM 869 C CA . GLN A 1 112 ? 13.133 -1.729 2.686 1.00 96.69 112 GLN A CA 1
ATOM 870 C C . GLN A 1 112 ? 12.479 -1.959 1.320 1.00 96.69 112 GLN A C 1
ATOM 872 O O . GLN A 1 112 ? 12.341 -3.107 0.898 1.00 96.69 112 GLN A O 1
ATOM 877 N N . PHE A 1 113 ? 12.101 -0.890 0.608 1.00 97.31 113 PHE A N 1
ATOM 878 C CA . PHE A 1 113 ? 11.625 -1.023 -0.770 1.00 97.31 113 PHE A CA 1
ATOM 879 C C . PHE A 1 113 ? 12.703 -1.607 -1.688 1.00 97.31 113 PHE A C 1
ATOM 881 O O . PHE A 1 113 ? 12.405 -2.533 -2.442 1.00 97.31 113 PHE A O 1
ATOM 888 N N . LEU A 1 114 ? 13.936 -1.095 -1.612 1.00 96.06 114 LEU A N 1
ATOM 889 C CA . LEU A 1 114 ? 15.043 -1.542 -2.457 1.00 96.06 114 LEU A CA 1
ATOM 890 C C . LEU A 1 114 ? 15.351 -3.021 -2.211 1.00 96.06 114 LEU A C 1
ATOM 892 O O . LEU A 1 114 ? 15.270 -3.819 -3.139 1.00 96.06 114 LEU A O 1
ATOM 896 N N . SER A 1 115 ? 15.590 -3.395 -0.953 1.00 96.25 115 SER A N 1
ATOM 897 C CA . SER A 1 115 ? 15.918 -4.768 -0.563 1.00 96.25 115 SER A CA 1
ATOM 898 C C . SER A 1 115 ? 14.835 -5.759 -0.995 1.00 96.25 115 SER A C 1
ATOM 900 O O . SER A 1 115 ? 15.148 -6.773 -1.618 1.00 96.25 115 SER A O 1
ATOM 902 N N . LYS A 1 116 ? 13.549 -5.443 -0.770 1.00 96.81 116 LYS A N 1
ATOM 903 C CA . LYS A 1 116 ? 12.455 -6.337 -1.182 1.00 96.81 116 LYS A CA 1
ATOM 904 C C . LYS A 1 116 ? 12.319 -6.444 -2.701 1.00 96.81 116 LYS A C 1
ATOM 906 O O . LYS A 1 116 ? 11.885 -7.473 -3.213 1.00 96.81 116 LYS A O 1
ATOM 911 N N . THR A 1 117 ? 12.675 -5.384 -3.421 1.00 96.69 117 THR A N 1
ATOM 912 C CA . THR A 1 117 ? 12.670 -5.373 -4.886 1.00 96.69 117 THR A CA 1
ATOM 913 C C . THR A 1 117 ? 13.801 -6.224 -5.448 1.00 96.69 117 THR A C 1
ATOM 915 O O . THR A 1 117 ? 13.557 -7.019 -6.350 1.00 96.69 117 THR A O 1
ATOM 918 N N . GLU A 1 118 ? 15.013 -6.093 -4.909 1.00 95.38 118 GLU A N 1
ATOM 919 C CA . GLU A 1 118 ? 16.176 -6.892 -5.311 1.00 95.38 118 GLU A CA 1
ATOM 920 C C . GLU A 1 118 ? 15.952 -8.384 -5.055 1.00 95.38 118 GLU A C 1
ATOM 922 O O . GLU A 1 118 ? 16.139 -9.192 -5.965 1.00 95.38 118 GLU A O 1
ATOM 927 N N . GLU A 1 119 ? 15.479 -8.742 -3.855 1.00 95.50 119 GLU A N 1
ATOM 928 C CA . GLU A 1 119 ? 15.091 -10.112 -3.492 1.00 95.50 119 GLU A CA 1
ATOM 929 C C . GLU A 1 119 ? 14.102 -10.666 -4.527 1.00 95.50 119 GLU A C 1
ATOM 931 O O . GLU A 1 119 ? 14.386 -11.638 -5.226 1.00 95.50 119 GLU A O 1
ATOM 936 N N . PHE A 1 120 ? 12.985 -9.967 -4.736 1.00 95.88 120 PHE A N 1
ATOM 937 C CA . PHE A 1 120 ? 11.934 -10.435 -5.629 1.00 95.88 120 PHE A CA 1
ATOM 938 C C . PHE A 1 120 ? 12.390 -10.561 -7.093 1.00 95.88 120 PHE A C 1
ATOM 940 O O . PHE A 1 120 ? 12.076 -11.554 -7.753 1.00 95.88 120 PHE A O 1
ATOM 947 N N . LEU A 1 121 ? 13.108 -9.571 -7.631 1.00 94.75 121 LEU A N 1
ATOM 948 C CA . LEU A 1 121 ? 13.544 -9.588 -9.031 1.00 94.75 121 LEU A CA 1
ATOM 949 C C . LEU A 1 121 ? 14.654 -10.609 -9.279 1.00 94.75 121 LEU A C 1
ATOM 951 O O . LEU A 1 121 ? 14.646 -11.251 -10.328 1.00 94.75 121 LEU A O 1
ATOM 955 N N . SER A 1 122 ? 15.583 -10.781 -8.339 1.00 93.69 122 SER A N 1
ATOM 956 C CA . SER A 1 122 ? 16.653 -11.774 -8.471 1.00 93.69 122 SER A CA 1
ATOM 957 C C . SER A 1 122 ? 16.111 -13.207 -8.476 1.00 93.69 122 SER A C 1
ATOM 959 O O . SER A 1 122 ? 16.609 -14.033 -9.241 1.00 93.69 122 SER A O 1
ATOM 961 N N . GLU A 1 123 ? 15.047 -13.479 -7.714 1.00 95.00 123 GLU A N 1
ATOM 962 C CA . GLU A 1 123 ? 14.387 -14.787 -7.655 1.00 95.00 123 GLU A CA 1
ATOM 963 C C . GLU A 1 123 ? 13.455 -15.050 -8.844 1.00 95.00 123 GLU A C 1
ATOM 965 O O . GLU A 1 123 ? 13.469 -16.134 -9.424 1.00 95.00 123 GLU A O 1
ATOM 970 N N . ASN A 1 124 ? 12.630 -14.068 -9.220 1.00 93.62 124 ASN A N 1
ATOM 971 C CA . ASN A 1 124 ? 11.529 -14.283 -10.166 1.00 93.62 124 ASN A CA 1
ATOM 972 C C . ASN A 1 124 ? 11.877 -13.871 -11.604 1.00 93.62 124 ASN A C 1
ATOM 974 O O . ASN A 1 124 ? 11.276 -14.373 -12.551 1.00 93.62 124 ASN A O 1
ATOM 978 N N . TYR A 1 125 ? 12.834 -12.955 -11.777 1.00 91.94 125 TYR A N 1
ATOM 979 C CA . TYR A 1 125 ? 13.185 -12.341 -13.060 1.00 91.94 125 TYR A CA 1
ATOM 980 C C . TYR A 1 125 ? 14.705 -12.157 -13.195 1.00 91.94 125 TYR A C 1
ATOM 982 O O . TYR A 1 125 ? 15.195 -11.088 -13.565 1.00 91.94 125 TYR A O 1
ATOM 990 N N . SER A 1 126 ? 15.465 -13.213 -12.892 1.00 89.88 126 SER A N 1
ATOM 991 C CA . SER A 1 126 ? 16.929 -13.166 -12.765 1.00 89.88 126 SER A CA 1
ATOM 992 C C . SER A 1 126 ? 17.649 -12.634 -14.011 1.00 89.88 126 SER A C 1
ATOM 994 O O . SER A 1 126 ? 18.592 -11.856 -13.886 1.00 89.88 126 SER A O 1
ATOM 996 N N . GLU A 1 127 ? 17.195 -12.987 -15.216 1.00 89.00 127 GLU A N 1
ATOM 997 C CA . GLU A 1 127 ? 17.791 -12.504 -16.469 1.00 89.00 127 GLU A CA 1
ATOM 998 C C . GLU A 1 127 ? 17.530 -11.009 -16.706 1.00 89.00 127 GLU A C 1
ATOM 1000 O O . GLU A 1 127 ? 18.444 -10.276 -17.093 1.00 89.00 127 GLU A O 1
ATOM 1005 N N . PHE A 1 128 ? 16.319 -10.529 -16.398 1.00 89.50 128 PHE A N 1
ATOM 1006 C CA . PHE A 1 128 ? 16.006 -9.097 -16.398 1.00 89.50 128 PHE A CA 1
ATOM 1007 C C . PHE A 1 128 ? 16.887 -8.364 -15.382 1.00 89.50 128 PHE A C 1
ATOM 1009 O O . PHE A 1 128 ? 17.560 -7.395 -15.734 1.00 89.50 128 PHE A O 1
ATOM 1016 N N . TYR A 1 129 ? 16.952 -8.872 -14.148 1.00 90.31 129 TYR A N 1
ATOM 1017 C CA . TYR A 1 129 ? 17.741 -8.267 -13.081 1.00 90.31 129 TYR A CA 1
ATOM 1018 C C . TYR A 1 129 ? 19.222 -8.183 -13.469 1.00 90.31 129 TYR A C 1
ATOM 1020 O O . TYR A 1 129 ? 19.777 -7.092 -13.501 1.00 90.31 129 TYR A O 1
ATOM 1028 N N . LYS A 1 130 ? 19.844 -9.284 -13.916 1.00 89.31 130 LYS A N 1
ATOM 1029 C CA . LYS A 1 130 ? 21.239 -9.292 -14.399 1.00 89.31 130 LYS A CA 1
ATOM 1030 C C . LYS A 1 130 ? 21.472 -8.294 -15.534 1.00 89.31 130 LYS A C 1
ATOM 1032 O O . LYS A 1 130 ? 22.518 -7.644 -15.565 1.00 89.31 130 LYS A O 1
ATOM 1037 N N . ARG A 1 131 ? 20.537 -8.177 -16.483 1.00 87.75 131 ARG A N 1
ATOM 1038 C CA . ARG A 1 131 ? 20.646 -7.240 -17.612 1.00 87.75 131 ARG A CA 1
ATOM 1039 C C . ARG A 1 131 ? 20.649 -5.789 -17.137 1.00 87.75 131 ARG A C 1
ATOM 1041 O O . ARG A 1 131 ? 21.482 -5.010 -17.602 1.00 87.75 131 ARG A O 1
ATOM 1048 N N . VAL A 1 132 ? 19.749 -5.440 -16.220 1.00 84.62 132 VAL A N 1
ATOM 1049 C CA . VAL A 1 132 ? 19.623 -4.085 -15.668 1.00 84.62 132 VAL A CA 1
ATOM 1050 C C . VAL A 1 132 ? 20.770 -3.765 -14.708 1.00 84.62 132 VAL A C 1
ATOM 1052 O O . VAL A 1 132 ? 21.353 -2.685 -14.797 1.00 84.62 132 VAL A O 1
ATOM 1055 N N . SER A 1 133 ? 21.165 -4.702 -13.842 1.00 80.88 133 SER A N 1
ATOM 1056 C CA . SER A 1 133 ? 22.215 -4.479 -12.842 1.00 80.88 133 SER A CA 1
ATOM 1057 C C . SER A 1 133 ? 23.578 -4.165 -13.449 1.00 80.88 133 SER A C 1
ATOM 1059 O O . SER A 1 133 ? 24.356 -3.425 -12.851 1.00 80.88 133 SER A O 1
ATOM 1061 N N . ARG A 1 134 ? 23.851 -4.632 -14.675 1.00 74.12 134 ARG A N 1
ATOM 1062 C CA . ARG A 1 134 ? 25.057 -4.259 -15.438 1.00 74.12 134 ARG A CA 1
ATOM 1063 C C . ARG A 1 134 ? 25.121 -2.768 -15.795 1.00 74.12 134 ARG A C 1
ATOM 1065 O O . ARG A 1 134 ? 26.203 -2.276 -16.093 1.00 74.12 134 ARG A O 1
ATOM 1072 N N . LYS A 1 135 ? 23.989 -2.056 -15.806 1.00 69.31 135 LYS A N 1
ATOM 1073 C CA . LYS A 1 135 ? 23.849 -0.687 -16.333 1.00 69.31 135 LYS A CA 1
ATOM 1074 C C . LYS A 1 135 ? 23.504 0.361 -15.264 1.00 69.31 135 LYS A C 1
ATOM 1076 O O . LYS A 1 135 ? 22.818 1.323 -15.576 1.00 69.31 135 LYS A O 1
ATOM 1081 N N . ASN A 1 136 ? 24.023 0.216 -14.041 1.00 84.88 136 ASN A N 1
ATOM 1082 C CA . ASN A 1 136 ? 23.726 1.077 -12.881 1.00 84.88 136 ASN A CA 1
ATOM 1083 C C . ASN A 1 136 ? 22.319 0.833 -12.294 1.00 84.88 136 ASN A C 1
ATOM 1085 O O . ASN A 1 136 ? 21.391 1.623 -12.473 1.00 84.88 136 ASN A O 1
ATOM 1089 N N . TRP A 1 137 ? 22.189 -0.287 -11.570 1.00 91.25 137 TRP A N 1
ATOM 1090 C CA . TRP A 1 137 ? 20.955 -0.742 -10.917 1.00 91.25 137 TRP A CA 1
ATOM 1091 C C . TRP A 1 137 ? 20.233 0.349 -10.117 1.00 91.25 137 TRP A C 1
ATOM 1093 O O . TRP A 1 137 ? 19.034 0.534 -10.300 1.00 91.25 137 TRP A O 1
ATOM 1103 N N . ILE A 1 138 ? 20.954 1.084 -9.264 1.00 92.56 138 ILE A N 1
ATOM 1104 C CA . ILE A 1 138 ? 20.354 2.072 -8.356 1.00 92.56 138 ILE A CA 1
ATOM 1105 C C . ILE A 1 138 ? 19.636 3.165 -9.146 1.00 92.56 138 ILE A C 1
ATOM 1107 O O . ILE A 1 138 ? 18.462 3.426 -8.905 1.00 92.56 138 ILE A O 1
ATOM 1111 N N . SER A 1 139 ? 20.299 3.726 -10.160 1.00 92.69 139 SER A N 1
ATOM 1112 C CA . SER A 1 139 ? 19.690 4.750 -11.012 1.00 92.69 139 SER A CA 1
ATOM 1113 C C . SER A 1 139 ? 18.477 4.213 -11.774 1.00 92.69 139 SER A C 1
ATOM 1115 O O . SER A 1 139 ? 17.463 4.901 -11.895 1.00 92.69 139 SER A O 1
ATOM 1117 N N . TYR A 1 140 ? 18.536 2.970 -12.259 1.00 91.56 140 TYR A N 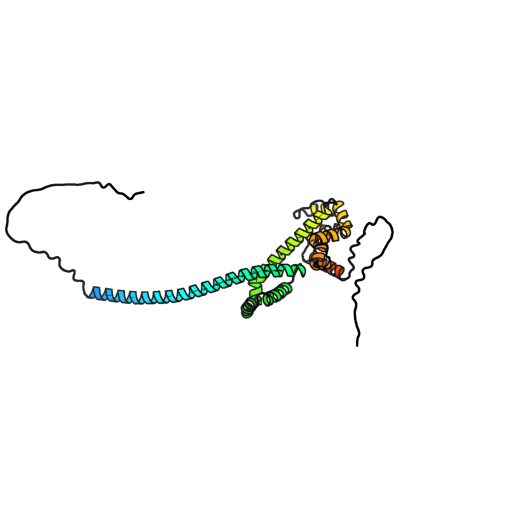1
ATOM 1118 C CA . TYR A 1 140 ? 17.383 2.359 -12.913 1.00 91.56 140 TYR A CA 1
ATOM 1119 C C . TYR A 1 140 ? 16.207 2.185 -11.947 1.00 91.56 140 TYR A C 1
ATOM 1121 O O . TYR A 1 140 ? 15.080 2.554 -12.282 1.00 91.56 140 TYR A O 1
ATOM 1129 N N . TYR A 1 141 ? 16.465 1.646 -10.755 1.00 94.25 141 TYR A N 1
ATOM 1130 C CA . TYR A 1 141 ? 15.464 1.431 -9.717 1.00 94.25 141 TYR A CA 1
ATOM 1131 C C . TYR A 1 141 ? 14.788 2.743 -9.311 1.00 94.25 141 TYR A C 1
ATOM 1133 O O . TYR A 1 141 ? 13.558 2.819 -9.325 1.00 94.25 141 TYR A O 1
ATOM 1141 N N . GLU A 1 142 ? 15.570 3.780 -9.010 1.00 94.38 142 GLU A N 1
ATOM 1142 C CA . GLU A 1 142 ? 15.065 5.076 -8.547 1.00 94.38 142 GLU A CA 1
ATOM 1143 C C . GLU A 1 142 ? 14.174 5.767 -9.581 1.00 94.38 142 GLU A C 1
ATOM 1145 O O . GLU A 1 142 ? 13.180 6.386 -9.209 1.00 94.38 142 GLU A O 1
ATOM 1150 N N . ASN A 1 143 ? 14.488 5.625 -10.871 1.00 91.25 143 ASN A N 1
ATOM 1151 C CA . ASN A 1 143 ? 13.753 6.306 -11.936 1.00 91.25 143 ASN A CA 1
ATOM 1152 C C . ASN A 1 143 ? 12.567 5.496 -12.480 1.00 91.25 143 ASN A C 1
ATOM 1154 O O . ASN A 1 143 ? 11.556 6.080 -12.859 1.00 91.25 143 ASN A O 1
ATOM 1158 N N . ASN A 1 144 ? 12.666 4.163 -12.522 1.00 90.31 144 ASN A N 1
ATOM 1159 C CA . ASN A 1 144 ? 11.691 3.327 -13.235 1.00 90.31 144 ASN A CA 1
ATOM 1160 C C . ASN A 1 144 ? 10.782 2.514 -12.307 1.00 90.31 144 ASN A C 1
ATOM 1162 O O . ASN A 1 144 ? 9.632 2.252 -12.660 1.00 90.31 144 ASN A O 1
ATOM 1166 N N . ILE A 1 145 ? 11.270 2.104 -11.131 1.00 94.69 145 ILE A N 1
ATOM 1167 C CA . ILE A 1 145 ? 10.562 1.155 -10.256 1.00 94.69 145 ILE A CA 1
ATOM 1168 C C . ILE A 1 145 ? 10.063 1.840 -8.981 1.00 94.69 145 ILE A C 1
ATOM 1170 O O . ILE A 1 145 ? 8.893 1.694 -8.618 1.00 94.69 145 ILE A O 1
ATOM 1174 N N . PHE A 1 146 ? 10.921 2.603 -8.301 1.00 96.94 146 PHE A N 1
ATOM 1175 C CA . PHE A 1 146 ? 10.615 3.194 -7.000 1.00 96.94 146 PHE A CA 1
ATOM 1176 C C . PHE A 1 146 ? 9.381 4.114 -6.997 1.00 96.94 146 PHE A C 1
ATOM 1178 O O . PHE A 1 146 ? 8.549 3.944 -6.102 1.00 96.94 146 PHE A O 1
ATOM 1185 N N . PRO A 1 147 ? 9.166 5.014 -7.981 1.00 96.44 147 PRO A N 1
ATOM 1186 C CA . PRO A 1 147 ? 7.972 5.860 -8.002 1.00 96.44 147 PRO A CA 1
ATOM 1187 C C . PRO A 1 147 ? 6.687 5.024 -8.084 1.00 96.44 147 PRO A C 1
ATOM 1189 O O . PRO A 1 147 ? 5.741 5.249 -7.328 1.00 96.44 147 PRO A O 1
ATOM 1192 N N . GLN A 1 148 ? 6.693 3.979 -8.921 1.00 97.00 148 GLN A N 1
ATOM 1193 C CA . GLN A 1 148 ? 5.561 3.062 -9.068 1.00 97.00 148 GLN A CA 1
ATOM 1194 C C . GLN A 1 148 ? 5.301 2.263 -7.783 1.00 97.00 148 GLN A C 1
ATOM 1196 O O . GLN A 1 148 ? 4.148 2.109 -7.373 1.00 97.00 148 GLN A O 1
ATOM 1201 N N . LEU A 1 149 ? 6.358 1.773 -7.121 1.00 97.19 149 LEU A N 1
ATOM 1202 C CA . LEU A 1 149 ? 6.256 1.096 -5.824 1.00 97.19 149 LEU A CA 1
ATOM 1203 C C . LEU A 1 149 ? 5.659 2.012 -4.761 1.00 97.19 149 LEU A C 1
ATOM 1205 O O . LEU A 1 149 ? 4.731 1.605 -4.060 1.00 97.19 149 LEU A O 1
ATOM 1209 N N . LEU A 1 150 ? 6.178 3.234 -4.649 1.00 97.50 150 LEU A N 1
ATOM 1210 C CA . LEU A 1 150 ? 5.771 4.197 -3.637 1.00 97.50 150 LEU A CA 1
ATOM 1211 C C . LEU A 1 150 ? 4.295 4.567 -3.790 1.00 97.50 150 LEU A C 1
ATOM 1213 O O . LEU A 1 150 ? 3.536 4.488 -2.820 1.00 97.50 150 LEU A O 1
ATOM 1217 N N . ASP A 1 151 ? 3.865 4.906 -5.003 1.00 97.50 151 ASP A N 1
ATOM 1218 C CA . ASP A 1 151 ? 2.475 5.272 -5.275 1.00 97.50 151 ASP A CA 1
ATOM 1219 C C . ASP A 1 151 ? 1.529 4.090 -5.070 1.00 97.50 151 ASP A C 1
ATOM 1221 O O . ASP A 1 151 ? 0.480 4.216 -4.422 1.00 97.50 151 ASP A O 1
ATOM 1225 N N . LYS A 1 152 ? 1.917 2.901 -5.545 1.00 97.81 152 LYS A N 1
ATOM 1226 C CA . LYS A 1 152 ? 1.100 1.699 -5.379 1.00 97.81 152 LYS A CA 1
ATOM 1227 C C . LYS A 1 152 ? 0.987 1.288 -3.914 1.00 97.81 152 LYS A C 1
ATOM 1229 O O . LYS A 1 152 ? -0.103 0.915 -3.478 1.00 97.81 152 LYS A O 1
ATOM 1234 N N . HIS A 1 153 ? 2.068 1.394 -3.144 1.00 98.12 153 HIS A N 1
ATOM 1235 C CA . HIS A 1 153 ? 2.077 1.110 -1.709 1.00 98.12 153 HIS A CA 1
ATOM 1236 C C . HIS A 1 153 ? 1.208 2.102 -0.932 1.00 98.12 153 HIS A C 1
ATOM 1238 O O . HIS A 1 153 ? 0.335 1.679 -0.172 1.00 98.12 153 HIS A O 1
ATOM 1244 N N . ARG A 1 154 ? 1.341 3.409 -1.202 1.00 97.06 154 ARG A N 1
ATOM 1245 C CA . ARG A 1 154 ? 0.484 4.459 -0.620 1.00 97.06 154 ARG A CA 1
ATOM 1246 C C . ARG A 1 154 ? -0.997 4.199 -0.895 1.00 97.06 154 ARG A C 1
ATOM 1248 O O . ARG A 1 154 ? -1.811 4.276 0.027 1.00 97.06 154 ARG A O 1
ATOM 1255 N N . SER A 1 155 ? -1.340 3.841 -2.132 1.00 97.69 155 SER A N 1
ATOM 1256 C CA . SER A 1 155 ? -2.705 3.468 -2.524 1.00 97.69 155 SER A CA 1
ATOM 1257 C C . SER A 1 155 ? -3.204 2.229 -1.765 1.00 97.69 155 SER A C 1
ATOM 1259 O O . SER A 1 155 ? -4.323 2.220 -1.239 1.00 97.69 155 SER A O 1
ATOM 1261 N N . HIS A 1 156 ? -2.362 1.202 -1.628 1.00 97.19 156 HIS A N 1
ATOM 1262 C CA . HIS A 1 156 ? -2.707 -0.024 -0.909 1.00 97.19 156 HIS A CA 1
ATOM 1263 C C . HIS A 1 156 ? -2.920 0.225 0.592 1.00 97.19 156 HIS A C 1
ATOM 1265 O O . HIS A 1 156 ? -3.906 -0.239 1.165 1.00 97.19 156 HIS A O 1
ATOM 1271 N N . ARG A 1 157 ? -2.066 1.044 1.217 1.00 96.88 157 ARG A N 1
ATOM 1272 C CA . ARG A 1 157 ? -2.241 1.512 2.600 1.00 96.88 157 ARG A CA 1
ATOM 1273 C C . ARG A 1 157 ? -3.529 2.316 2.776 1.00 96.88 157 ARG A C 1
ATOM 1275 O O . ARG A 1 157 ? -4.233 2.131 3.769 1.00 96.88 157 ARG A O 1
ATOM 1282 N N . GLY A 1 158 ? -3.852 3.201 1.831 1.00 96.31 158 GLY A N 1
ATOM 1283 C CA . GLY A 1 158 ? -5.111 3.951 1.832 1.00 96.31 158 GLY A CA 1
ATOM 1284 C C . GLY A 1 158 ? -6.329 3.026 1.791 1.00 96.31 158 GLY A C 1
ATOM 1285 O O . GLY A 1 158 ? -7.242 3.169 2.603 1.00 96.31 158 GLY A O 1
ATOM 1286 N N . THR A 1 159 ? -6.287 2.011 0.926 1.00 97.06 159 THR A N 1
ATOM 1287 C CA . THR A 1 159 ? -7.327 0.974 0.825 1.00 97.06 159 THR A CA 1
ATOM 1288 C C . THR A 1 159 ? -7.473 0.194 2.133 1.00 97.06 159 THR A C 1
ATOM 1290 O O . THR A 1 159 ? -8.585 0.016 2.625 1.00 97.06 159 THR A O 1
ATOM 1293 N N . LEU A 1 160 ? -6.358 -0.232 2.736 1.00 96.94 160 LEU A N 1
ATOM 1294 C CA . LEU A 1 160 ? -6.356 -0.911 4.034 1.00 96.94 160 LEU A CA 1
ATOM 1295 C C . LEU A 1 160 ? -6.971 -0.029 5.131 1.00 96.94 160 LEU A C 1
ATOM 1297 O O . LEU A 1 160 ? -7.815 -0.492 5.891 1.00 96.94 160 LEU A O 1
ATOM 1301 N N . SER A 1 161 ? -6.610 1.255 5.162 1.00 96.06 161 SER A N 1
ATOM 1302 C CA . SER A 1 161 ? -7.153 2.224 6.122 1.00 96.06 161 SER A CA 1
ATOM 1303 C C . SER A 1 161 ? -8.664 2.405 5.964 1.00 96.06 161 SER A C 1
ATOM 1305 O O . SER A 1 161 ? -9.367 2.494 6.967 1.00 96.06 161 SER A O 1
ATOM 1307 N N . SER A 1 162 ? -9.171 2.454 4.725 1.00 95.69 162 SER A N 1
ATOM 1308 C CA . SER A 1 162 ? -10.616 2.510 4.457 1.00 95.69 162 SER A CA 1
ATOM 1309 C C . SER A 1 162 ? -11.306 1.259 4.982 1.00 95.69 162 SER A C 1
ATOM 1311 O O . SER A 1 162 ? -12.204 1.365 5.805 1.00 95.69 162 SER A O 1
ATOM 1313 N N . ARG A 1 163 ? -10.803 0.071 4.620 1.00 97.19 163 ARG A N 1
ATOM 1314 C CA . ARG A 1 163 ? -11.369 -1.210 5.071 1.00 97.19 163 ARG A CA 1
ATOM 1315 C C . ARG A 1 163 ? -11.436 -1.318 6.594 1.00 97.19 163 ARG A C 1
ATOM 1317 O O . ARG A 1 163 ? -12.428 -1.819 7.119 1.00 97.19 163 ARG A O 1
ATOM 1324 N N . ILE A 1 164 ? -10.410 -0.841 7.304 1.00 96.38 164 ILE A N 1
ATOM 1325 C CA . ILE A 1 164 ? -10.401 -0.790 8.774 1.00 96.38 164 ILE A CA 1
ATOM 1326 C C . ILE A 1 164 ? -11.516 0.123 9.293 1.00 96.38 164 ILE A C 1
ATOM 1328 O O . ILE A 1 164 ? -12.269 -0.291 10.170 1.00 96.38 164 ILE A O 1
ATOM 1332 N N . LYS A 1 165 ? -11.655 1.336 8.742 1.00 93.94 165 LYS A N 1
ATOM 1333 C CA . LYS A 1 165 ? -12.716 2.280 9.129 1.00 93.94 165 LYS A CA 1
ATOM 1334 C C . LYS A 1 165 ? -14.102 1.706 8.871 1.00 93.94 165 LYS A C 1
ATOM 1336 O O . LYS A 1 165 ? -14.933 1.731 9.770 1.00 93.94 165 LYS A O 1
ATOM 1341 N N . ASP A 1 166 ? -14.326 1.149 7.688 1.00 93.75 166 ASP A N 1
ATOM 1342 C CA . ASP A 1 166 ? -15.613 0.571 7.298 1.00 93.75 166 ASP A CA 1
ATOM 1343 C C . ASP A 1 166 ? -15.980 -0.598 8.221 1.00 93.75 166 ASP A C 1
ATOM 1345 O O . ASP A 1 166 ? -17.108 -0.707 8.694 1.00 93.75 166 ASP A O 1
ATOM 1349 N N . THR A 1 167 ? -14.997 -1.436 8.560 1.00 95.38 167 THR A N 1
ATOM 1350 C CA . THR A 1 167 ? -15.186 -2.557 9.490 1.00 95.38 167 THR A CA 1
ATOM 1351 C C . THR A 1 167 ? -15.464 -2.080 10.915 1.00 95.38 167 THR A C 1
ATOM 1353 O O . THR A 1 167 ? -16.350 -2.621 11.574 1.00 95.38 167 THR A O 1
ATOM 1356 N N . MET A 1 168 ? -14.750 -1.051 11.377 1.00 94.12 168 MET A N 1
ATOM 1357 C CA . MET A 1 168 ? -14.985 -0.403 12.668 1.00 94.12 168 MET A CA 1
ATOM 1358 C C . MET A 1 168 ? -16.413 0.152 12.743 1.00 94.12 168 MET A C 1
ATOM 1360 O O . MET A 1 168 ? -17.131 -0.176 13.684 1.00 94.12 168 MET A O 1
ATOM 1364 N N . PHE A 1 169 ? -16.850 0.936 11.752 1.00 92.00 169 PHE A N 1
ATOM 1365 C CA . PHE A 1 169 ? -18.218 1.462 11.705 1.00 92.00 169 PHE A CA 1
ATOM 1366 C C . PHE A 1 169 ? -19.262 0.351 11.620 1.00 92.00 169 PHE A C 1
ATOM 1368 O O . PHE A 1 169 ? -20.300 0.463 12.251 1.00 92.00 169 PHE A O 1
ATOM 1375 N N . ALA A 1 170 ? -18.994 -0.739 10.901 1.00 92.00 170 ALA A N 1
ATOM 1376 C CA . ALA A 1 170 ? -19.927 -1.857 10.822 1.00 92.00 170 ALA A CA 1
ATOM 1377 C C . ALA A 1 170 ? -20.062 -2.645 12.136 1.00 92.00 170 ALA A C 1
ATOM 1379 O O . ALA A 1 170 ? -21.053 -3.338 12.305 1.00 92.00 170 ALA A O 1
ATOM 1380 N N . ILE A 1 171 ? -19.069 -2.599 13.030 1.00 91.56 171 ILE A N 1
ATOM 1381 C CA . ILE A 1 171 ? -19.105 -3.312 14.319 1.00 91.56 171 ILE A CA 1
ATOM 1382 C C . ILE A 1 171 ? -19.629 -2.413 15.437 1.00 91.56 171 ILE A C 1
ATOM 1384 O O . ILE A 1 171 ? -20.421 -2.860 16.256 1.00 91.56 171 ILE A O 1
ATOM 1388 N N . PHE A 1 172 ? -19.219 -1.145 15.466 1.00 87.38 172 PHE A N 1
ATOM 1389 C CA . PHE A 1 172 ? -19.739 -0.168 16.427 1.00 87.38 172 PHE A CA 1
ATOM 1390 C C . PHE A 1 172 ? -21.057 0.479 15.983 1.00 87.38 172 PHE A C 1
ATOM 1392 O O . PHE A 1 172 ? -21.688 1.182 16.768 1.00 87.38 172 PHE A O 1
ATOM 1399 N N . GLY A 1 173 ? -21.481 0.278 14.736 1.00 70.12 173 GLY A N 1
ATOM 1400 C CA . GLY A 1 173 ? -22.752 0.784 14.217 1.00 70.12 173 GLY A CA 1
ATOM 1401 C C . GLY A 1 173 ? -23.948 0.210 14.972 1.00 70.12 173 GLY A C 1
ATOM 1402 O O . GLY A 1 173 ? -24.902 0.939 15.231 1.00 70.12 173 GLY A O 1
ATOM 1403 N N . ASP A 1 174 ? -23.838 -1.039 15.430 1.00 66.62 174 ASP A N 1
ATOM 1404 C CA . ASP A 1 174 ? -24.826 -1.681 16.305 1.00 66.62 174 ASP A CA 1
ATOM 1405 C C . ASP A 1 174 ? -24.885 -1.007 17.694 1.00 66.62 174 ASP A C 1
ATOM 1407 O O . ASP A 1 174 ? -25.941 -0.940 18.318 1.00 66.62 174 ASP A O 1
ATOM 1411 N N . ASP A 1 175 ? -23.765 -0.427 18.141 1.00 61.53 175 ASP A N 1
ATOM 1412 C CA . ASP A 1 175 ? -23.615 0.372 19.368 1.00 61.53 175 ASP A CA 1
ATOM 1413 C C . ASP A 1 175 ? -23.930 1.878 19.149 1.00 61.53 175 ASP A C 1
ATOM 1415 O O . ASP A 1 175 ? -23.638 2.708 20.013 1.00 61.53 175 ASP A O 1
ATOM 1419 N N . GLN A 1 176 ? -24.540 2.239 18.010 1.00 72.62 176 GLN A N 1
ATOM 1420 C CA . GLN A 1 176 ? -24.933 3.602 17.617 1.00 72.62 176 GLN A CA 1
ATOM 1421 C C . GLN A 1 176 ? -23.783 4.601 17.406 1.00 72.62 176 GLN A C 1
ATOM 1423 O O . GLN A 1 176 ? -23.958 5.793 17.656 1.00 72.62 176 GLN A O 1
ATOM 1428 N N . LEU A 1 177 ? -22.610 4.172 16.921 1.00 85.88 177 LEU A N 1
ATOM 1429 C CA . LEU A 1 177 ? -21.536 5.112 16.570 1.00 85.88 177 LEU A CA 1
ATOM 1430 C C . LEU A 1 177 ? -22.034 6.139 15.527 1.00 85.88 177 LEU A C 1
ATOM 1432 O O . LEU A 1 177 ? -22.296 5.751 14.382 1.00 85.88 177 LEU A O 1
ATOM 1436 N N . PRO A 1 178 ? -22.147 7.441 15.868 1.00 87.12 178 PRO A N 1
ATOM 1437 C CA . PRO A 1 178 ? -22.691 8.412 14.933 1.00 87.12 178 PRO A CA 1
ATOM 1438 C C . PRO A 1 178 ? -21.772 8.549 13.711 1.00 87.12 178 PRO A C 1
ATOM 1440 O O . PRO A 1 178 ? -20.545 8.504 13.853 1.00 87.12 178 PRO A O 1
ATOM 1443 N N . PRO A 1 179 ? -22.317 8.744 12.500 1.00 87.69 179 PRO A N 1
ATOM 1444 C CA . PRO A 1 179 ? -21.494 8.942 11.315 1.00 87.69 179 PRO A CA 1
ATOM 1445 C C . PRO A 1 179 ? -20.716 10.262 11.408 1.00 87.69 179 PRO A C 1
ATOM 1447 O O . PRO A 1 179 ? -21.212 11.264 11.925 1.00 87.69 179 PRO A O 1
ATOM 1450 N N . ILE A 1 180 ? -19.499 10.286 10.860 1.00 88.56 180 ILE A N 1
ATOM 1451 C CA . ILE A 1 180 ? -18.693 11.506 10.736 1.00 88.56 180 ILE A CA 1
ATOM 1452 C C . ILE A 1 180 ? -18.020 11.562 9.368 1.00 88.56 180 ILE A C 1
ATOM 1454 O O . ILE A 1 180 ? -17.443 10.587 8.890 1.00 88.56 180 ILE A O 1
ATOM 1458 N N . ASN A 1 181 ? -18.084 12.730 8.732 1.00 82.62 181 ASN A N 1
ATOM 1459 C CA . ASN A 1 181 ? -17.387 12.976 7.477 1.00 82.62 181 ASN A CA 1
ATOM 1460 C C . ASN A 1 181 ? -15.932 13.395 7.757 1.00 82.62 181 ASN A C 1
ATOM 1462 O O . ASN A 1 181 ? -15.678 14.253 8.601 1.00 82.62 181 ASN A O 1
ATOM 1466 N N . SER A 1 182 ? -14.975 12.851 7.002 1.00 75.06 182 SER A N 1
ATOM 1467 C CA . SER A 1 182 ? -13.570 13.278 7.032 1.00 75.06 182 SER A CA 1
ATOM 1468 C C . SER A 1 182 ? -13.346 14.750 6.662 1.00 75.06 182 SER A C 1
ATOM 1470 O O . SER A 1 182 ? -12.316 15.303 7.035 1.00 75.06 182 SER A O 1
ATOM 1472 N N . SER A 1 183 ? -14.283 15.387 5.951 1.00 81.81 183 SER A N 1
ATOM 1473 C CA . SER A 1 183 ? -14.254 16.823 5.638 1.00 81.81 183 SER A CA 1
ATOM 1474 C C . SER A 1 183 ? -15.012 17.688 6.656 1.00 81.81 183 SER A C 1
ATOM 1476 O O . SER A 1 183 ? -15.263 18.864 6.393 1.00 81.81 183 SER A O 1
ATOM 1478 N N . ALA A 1 184 ? -15.435 17.122 7.793 1.00 85.88 184 ALA A N 1
ATOM 1479 C CA . ALA A 1 184 ? -16.078 17.884 8.857 1.00 85.88 184 ALA A CA 1
ATOM 1480 C C . ALA A 1 184 ? -15.118 18.929 9.451 1.00 85.88 184 ALA A C 1
ATOM 1482 O O . ALA A 1 184 ? -13.904 18.733 9.505 1.00 85.88 184 ALA A O 1
ATOM 1483 N N . THR A 1 185 ? -15.675 20.046 9.923 1.00 89.38 185 THR A N 1
ATOM 1484 C CA . THR A 1 185 ? -14.896 21.076 10.618 1.00 89.38 185 THR A CA 1
ATOM 1485 C C . THR A 1 185 ? -14.308 20.518 11.916 1.00 89.38 185 THR A C 1
ATOM 1487 O O . THR A 1 185 ? -14.857 19.588 12.513 1.00 89.38 185 THR A O 1
ATOM 1490 N N . LEU A 1 186 ? -13.201 21.102 12.387 1.00 88.00 186 LEU A N 1
ATOM 1491 C CA . LEU A 1 186 ? -12.561 20.690 13.644 1.00 88.00 186 LEU A CA 1
ATOM 1492 C C . LEU A 1 186 ? -13.529 20.750 14.835 1.00 88.00 186 LEU A C 1
ATOM 1494 O O . LEU A 1 186 ? -13.497 19.880 15.700 1.00 88.00 186 LEU A O 1
ATOM 1498 N N . GLU A 1 187 ? -14.432 21.730 14.848 1.00 89.25 187 GLU A N 1
ATOM 1499 C CA . GLU A 1 187 ? -15.493 21.854 15.852 1.00 89.25 187 GLU A CA 1
ATOM 1500 C C . GLU A 1 187 ? -16.453 20.663 15.821 1.00 89.25 187 GLU A C 1
ATOM 1502 O O . GLU A 1 187 ? -16.675 20.031 16.852 1.00 89.25 187 GLU A O 1
ATOM 1507 N N . LYS A 1 188 ? -16.961 20.291 14.637 1.00 90.81 188 LYS A N 1
ATOM 1508 C CA . LYS A 1 188 ? -17.844 19.126 14.476 1.00 90.81 188 LYS A CA 1
ATOM 1509 C C . LYS A 1 188 ? -17.150 17.831 14.888 1.00 90.81 188 LYS A C 1
ATOM 1511 O O . LYS A 1 188 ? -17.761 17.008 15.560 1.00 90.81 188 LYS A O 1
ATOM 1516 N N . ILE A 1 189 ? -15.875 17.666 14.533 1.00 90.56 189 ILE A N 1
ATOM 1517 C CA . ILE A 1 189 ? -15.072 16.503 14.941 1.00 90.56 189 ILE A CA 1
ATOM 1518 C C . ILE A 1 189 ? -14.888 16.474 16.461 1.00 90.56 189 ILE A C 1
ATOM 1520 O O . ILE A 1 189 ? -15.017 15.417 17.071 1.00 90.56 189 ILE A O 1
ATOM 1524 N N . SER A 1 190 ? -14.598 17.620 17.076 1.00 90.50 190 SER A N 1
ATOM 1525 C CA . SER A 1 190 ? -14.425 17.746 18.526 1.00 90.50 190 SER A CA 1
ATOM 1526 C C . SER A 1 190 ? -15.712 17.403 19.280 1.00 90.50 190 SER A C 1
ATOM 1528 O O . SER A 1 190 ? -15.669 16.631 20.236 1.00 90.50 190 SER A O 1
ATOM 1530 N N . ILE A 1 191 ? -16.862 17.909 18.820 1.00 91.56 191 ILE A N 1
ATOM 1531 C CA . ILE A 1 191 ? -18.181 17.572 19.376 1.00 91.56 191 ILE A CA 1
ATOM 1532 C C . ILE A 1 191 ? -18.459 16.077 19.208 1.00 91.56 191 ILE A C 1
ATOM 1534 O O . ILE A 1 191 ? -18.800 15.409 20.178 1.00 91.56 191 ILE A O 1
ATOM 1538 N N . TRP A 1 192 ? -18.246 15.535 18.005 1.00 93.69 192 TRP A N 1
ATOM 1539 C CA . TRP A 1 192 ? -18.443 14.115 17.717 1.00 93.69 192 TRP A CA 1
ATOM 1540 C C . TRP A 1 192 ? -17.590 13.226 18.630 1.00 93.69 192 TRP A C 1
ATOM 1542 O O . TRP A 1 192 ? -18.123 12.336 19.286 1.00 93.69 192 TRP A O 1
ATOM 1552 N N . LYS A 1 193 ? -16.289 13.510 18.767 1.00 91.88 193 LYS A N 1
ATOM 1553 C CA . LYS A 1 193 ? -15.380 12.747 19.640 1.00 91.88 193 LYS A CA 1
ATOM 1554 C C . LYS A 1 193 ? -15.762 12.814 21.124 1.00 91.88 193 LYS A C 1
ATOM 1556 O O . LYS A 1 193 ? -15.492 11.865 21.852 1.00 91.88 193 LYS A O 1
ATOM 1561 N N . LYS A 1 194 ? -16.375 13.915 21.570 1.00 91.69 194 LYS A N 1
ATOM 1562 C CA . LYS A 1 194 ? -16.849 14.113 22.952 1.00 91.69 194 LYS A CA 1
ATOM 1563 C C . LYS A 1 194 ? -18.267 13.598 23.199 1.00 91.69 194 LYS A C 1
ATOM 1565 O O . LYS A 1 194 ? -18.724 13.652 24.338 1.00 91.69 194 LYS A O 1
ATOM 1570 N N . SER A 1 195 ? -18.959 13.123 22.164 1.00 92.38 195 SER A N 1
ATOM 1571 C CA . SER A 1 195 ? -20.285 12.524 22.310 1.00 92.38 195 SER A CA 1
ATOM 1572 C C . SER A 1 195 ? -20.233 11.311 23.240 1.00 92.38 195 SER A C 1
ATOM 1574 O O . SER A 1 195 ? -19.207 10.621 23.349 1.00 92.38 195 SER A O 1
ATOM 1576 N N . GLN A 1 196 ? -21.340 11.059 23.934 1.00 91.44 196 GLN A N 1
ATOM 1577 C CA . GLN A 1 196 ? -21.422 9.954 24.882 1.00 91.44 196 GLN A CA 1
ATOM 1578 C C . GLN A 1 196 ? -21.281 8.610 24.154 1.00 91.44 196 GLN A C 1
ATOM 1580 O O . GLN A 1 196 ? -20.644 7.690 24.664 1.00 91.44 196 GLN A O 1
ATOM 1585 N N . GLU A 1 197 ? -21.812 8.530 22.940 1.00 90.88 197 GLU A N 1
ATOM 1586 C CA . GLU A 1 197 ? -21.785 7.392 22.032 1.00 90.88 197 GLU A CA 1
ATOM 1587 C C . GLU A 1 197 ? -20.345 7.027 21.651 1.00 90.88 197 GLU A C 1
ATOM 1589 O O . GLU A 1 197 ? -19.916 5.890 21.863 1.00 90.88 197 GLU A O 1
ATOM 1594 N N . VAL A 1 198 ? -19.548 7.997 21.181 1.00 91.62 198 VAL A N 1
ATOM 1595 C CA . VAL A 1 198 ? -18.135 7.762 20.827 1.00 91.62 198 VAL A CA 1
ATOM 1596 C C . VAL A 1 198 ? -17.309 7.413 22.066 1.00 91.62 198 VAL A C 1
ATOM 1598 O O . VAL A 1 198 ? -16.498 6.486 22.020 1.00 91.62 198 VAL A O 1
ATOM 1601 N N . CYS A 1 199 ? -17.545 8.082 23.199 1.00 90.31 199 CYS A N 1
ATOM 1602 C CA . CYS A 1 199 ? -16.871 7.753 24.456 1.00 90.31 199 CYS A CA 1
ATOM 1603 C C . CYS A 1 199 ? -17.192 6.325 24.929 1.00 90.31 199 CYS A C 1
ATOM 1605 O O . CYS A 1 199 ? -16.304 5.622 25.415 1.00 90.31 199 CYS A O 1
ATOM 1607 N N . ASN A 1 200 ? -18.439 5.875 24.773 1.00 90.50 200 ASN A N 1
ATOM 1608 C CA . ASN A 1 200 ? -18.851 4.509 25.090 1.00 90.50 200 ASN A CA 1
ATOM 1609 C C . ASN A 1 200 ? -18.195 3.493 24.143 1.00 90.50 200 ASN A C 1
ATOM 1611 O O . ASN A 1 200 ? -17.673 2.482 24.617 1.00 90.50 200 ASN A O 1
ATOM 1615 N N . CYS A 1 201 ? -18.137 3.784 22.838 1.00 91.38 201 CYS A N 1
ATOM 1616 C CA . CYS A 1 201 ? -17.422 2.956 21.860 1.00 91.38 201 CYS A CA 1
ATOM 1617 C C . CYS A 1 201 ? -15.933 2.829 22.216 1.00 91.38 201 CYS A C 1
ATOM 1619 O O . CYS A 1 201 ? -15.384 1.728 22.220 1.00 91.38 201 CYS A O 1
ATOM 1621 N N . TYR A 1 202 ? -15.287 3.938 22.594 1.00 91.62 202 TYR A N 1
ATOM 1622 C CA . TYR A 1 202 ? -13.885 3.943 23.015 1.00 91.62 202 TYR A CA 1
ATOM 1623 C C . TYR A 1 202 ? -13.647 3.093 24.275 1.00 91.62 202 TYR A C 1
ATOM 1625 O O . TYR A 1 202 ? -12.681 2.336 24.333 1.00 91.62 202 TYR A O 1
ATOM 1633 N N . LYS A 1 203 ? -14.547 3.145 25.268 1.00 89.75 203 LYS A N 1
ATOM 1634 C CA . LYS A 1 203 ? -14.472 2.284 26.467 1.00 89.75 203 LYS A CA 1
ATOM 1635 C C . LYS A 1 203 ? -14.613 0.796 26.127 1.00 89.75 203 LYS A C 1
ATOM 1637 O O . LYS A 1 203 ? -13.911 -0.028 26.703 1.00 89.75 203 LYS A O 1
ATOM 1642 N N . LYS A 1 204 ? -15.483 0.457 25.170 1.00 88.94 204 LYS A N 1
ATOM 1643 C CA . LYS A 1 204 ? -15.716 -0.914 24.684 1.00 88.94 204 LYS A CA 1
ATOM 1644 C C . LYS A 1 204 ? -14.696 -1.382 23.634 1.00 88.94 204 LYS A C 1
ATOM 1646 O O . LYS A 1 204 ? -14.874 -2.456 23.052 1.00 88.94 204 LYS A O 1
ATOM 1651 N N . LEU A 1 205 ? -13.645 -0.598 23.365 1.00 89.38 205 LEU A N 1
ATOM 1652 C CA . LEU A 1 205 ? -12.712 -0.858 22.270 1.00 89.38 205 LEU A CA 1
ATOM 1653 C C . LEU A 1 205 ? -12.046 -2.227 22.383 1.00 89.38 205 LEU A C 1
ATOM 1655 O O . LEU A 1 205 ? -12.017 -2.962 21.404 1.00 89.38 205 LEU A O 1
ATOM 1659 N N . ASN A 1 206 ? -11.565 -2.601 23.569 1.00 85.00 206 ASN A N 1
ATOM 1660 C CA . ASN A 1 206 ? -10.898 -3.891 23.763 1.00 85.00 206 ASN A CA 1
ATOM 1661 C C . ASN A 1 206 ? -11.833 -5.077 23.477 1.00 85.00 206 ASN A C 1
ATOM 1663 O O . ASN A 1 206 ? -11.416 -6.033 22.831 1.00 85.00 206 ASN A O 1
ATOM 1667 N N . THR A 1 207 ? -13.106 -4.975 23.869 1.00 86.00 207 THR A N 1
ATOM 1668 C CA . THR A 1 207 ? -14.128 -6.009 23.641 1.00 86.00 207 THR A CA 1
ATOM 1669 C C . THR A 1 207 ? -14.476 -6.172 22.157 1.00 86.00 207 THR A C 1
ATOM 1671 O O . THR A 1 207 ? -14.747 -7.278 21.695 1.00 86.00 207 THR A O 1
ATOM 1674 N N . HIS A 1 208 ? -14.466 -5.081 21.384 1.00 90.38 208 HIS A N 1
ATOM 1675 C CA . HIS A 1 208 ? -14.825 -5.100 19.959 1.00 90.38 208 HIS A CA 1
ATOM 1676 C C . HIS A 1 208 ? -13.625 -5.254 19.026 1.00 90.38 208 HIS A C 1
ATOM 1678 O O . HIS A 1 208 ? -13.802 -5.607 17.860 1.00 90.38 208 HIS A O 1
ATOM 1684 N N . MET A 1 209 ? -12.406 -5.029 19.517 1.00 91.56 209 MET A N 1
ATOM 1685 C CA . MET A 1 209 ? -11.202 -5.081 18.696 1.00 91.56 209 MET A CA 1
ATOM 1686 C C . MET A 1 209 ? -10.991 -6.468 18.081 1.00 91.56 209 MET A C 1
ATOM 1688 O O . MET A 1 209 ? -10.712 -6.542 16.889 1.00 91.56 209 MET A O 1
ATOM 1692 N N . GLU A 1 210 ? -11.204 -7.566 18.817 1.00 90.81 210 GLU A N 1
ATOM 1693 C CA . GLU A 1 210 ? -11.056 -8.906 18.222 1.00 90.81 210 GLU A CA 1
ATOM 1694 C C . GLU A 1 210 ? -12.098 -9.136 17.129 1.00 90.81 210 GLU A C 1
ATOM 1696 O O . GLU A 1 210 ? -11.756 -9.619 16.055 1.00 90.81 210 GLU A O 1
ATOM 1701 N N . LYS A 1 211 ? -13.347 -8.696 17.333 1.00 92.38 211 LYS A N 1
ATOM 1702 C CA . LYS A 1 211 ? -14.390 -8.766 16.297 1.00 92.38 211 LYS A CA 1
ATOM 1703 C C . LYS A 1 211 ? -13.966 -8.009 15.031 1.00 92.38 211 LYS A C 1
ATOM 1705 O O . LYS A 1 211 ? -14.177 -8.502 13.923 1.00 92.38 211 LYS A O 1
ATOM 1710 N N . ILE A 1 212 ? -13.334 -6.839 15.186 1.00 93.94 212 ILE A N 1
ATOM 1711 C CA . ILE A 1 212 ? -12.790 -6.046 14.070 1.00 93.94 212 ILE A CA 1
ATOM 1712 C C . ILE A 1 212 ? -11.686 -6.823 13.353 1.00 93.94 212 ILE A C 1
ATOM 1714 O O . ILE A 1 212 ? -11.721 -6.943 12.129 1.00 93.94 212 ILE A O 1
ATOM 1718 N N . LEU A 1 213 ? -10.731 -7.385 14.093 1.00 94.88 213 LEU A N 1
ATOM 1719 C CA . LEU A 1 213 ? -9.614 -8.135 13.518 1.00 94.88 213 LEU A CA 1
ATOM 1720 C C . LEU A 1 213 ? -10.072 -9.420 12.819 1.00 94.88 213 LEU A C 1
ATOM 1722 O O . LEU A 1 213 ? -9.610 -9.695 11.712 1.00 94.88 213 LEU A O 1
ATOM 1726 N N . VAL A 1 214 ? -11.018 -10.160 13.403 1.00 94.19 214 VAL A N 1
ATOM 1727 C CA . VAL A 1 214 ? -11.630 -11.352 12.794 1.00 94.19 214 VAL A CA 1
ATOM 1728 C C . VAL A 1 214 ? -12.322 -10.989 11.483 1.00 94.19 214 VAL A C 1
ATOM 1730 O O . VAL A 1 214 ? -12.140 -11.679 10.482 1.00 94.19 214 VAL A O 1
ATOM 1733 N N . LYS A 1 215 ? -13.067 -9.879 11.445 1.00 94.62 215 LYS A N 1
ATOM 1734 C CA . LYS A 1 215 ? -13.740 -9.420 10.221 1.00 94.62 215 LYS A CA 1
ATOM 1735 C C . LYS A 1 215 ? -12.760 -8.915 9.151 1.00 94.62 215 LYS A C 1
ATOM 1737 O O . LYS A 1 215 ? -13.051 -9.035 7.963 1.00 94.62 215 LYS A O 1
ATOM 1742 N N . LEU A 1 216 ? -11.599 -8.381 9.541 1.00 95.12 216 LEU A N 1
ATOM 1743 C CA . LEU A 1 216 ? -10.566 -7.904 8.610 1.00 95.12 216 LEU A CA 1
ATOM 1744 C C . LEU A 1 216 ? -9.690 -9.021 8.034 1.00 95.12 216 LEU A C 1
ATOM 1746 O O . LEU A 1 216 ? -9.381 -8.994 6.838 1.00 95.12 216 LEU A O 1
ATOM 1750 N N . TYR A 1 217 ? -9.257 -9.950 8.886 1.00 94.19 217 TYR A N 1
ATOM 1751 C CA . TYR A 1 217 ? -8.161 -10.882 8.601 1.00 94.19 217 TYR A CA 1
ATOM 1752 C C . TYR A 1 217 ? -8.531 -12.358 8.802 1.00 94.19 217 TYR A C 1
ATOM 1754 O O . TYR A 1 217 ? -7.753 -13.230 8.427 1.00 94.19 217 TYR A O 1
ATOM 1762 N N . GLY A 1 218 ? -9.712 -12.650 9.349 1.00 93.38 218 GLY A N 1
ATOM 1763 C CA . GLY A 1 218 ? -10.170 -14.002 9.661 1.00 93.38 218 GLY A CA 1
ATOM 1764 C C . GLY A 1 218 ? -9.892 -14.434 11.109 1.00 93.38 218 GLY A C 1
ATOM 1765 O O . GLY A 1 218 ? -9.185 -13.749 11.856 1.00 93.38 218 GLY A O 1
ATOM 1766 N N . PRO A 1 219 ? -10.462 -15.575 11.536 1.00 91.12 219 PRO A N 1
ATOM 1767 C CA . PRO A 1 219 ? -10.382 -16.048 12.921 1.00 91.12 219 PRO A CA 1
ATOM 1768 C C . PRO A 1 219 ? -8.987 -16.546 13.318 1.00 91.12 219 PRO A C 1
ATOM 1770 O O . PRO A 1 219 ? -8.626 -16.486 14.487 1.00 91.12 219 PRO A O 1
ATOM 1773 N N . ASP A 1 220 ? -8.188 -16.987 12.351 1.00 90.31 220 ASP A N 1
ATOM 1774 C CA . ASP A 1 220 ? -6.859 -17.548 12.579 1.00 90.31 220 ASP A CA 1
ATOM 1775 C C . ASP A 1 220 ? -5.847 -16.444 12.926 1.00 90.31 220 ASP A C 1
ATOM 1777 O O . ASP A 1 220 ? -5.435 -15.676 12.054 1.00 90.31 220 ASP A O 1
ATOM 1781 N N . LYS A 1 221 ? -5.482 -16.344 14.211 1.00 87.06 221 LYS A N 1
ATOM 1782 C CA . LYS A 1 221 ? -4.572 -15.319 14.746 1.00 87.06 221 LYS A CA 1
ATOM 1783 C C . LYS A 1 221 ? -3.147 -15.463 14.198 1.00 87.06 221 LYS A C 1
ATOM 1785 O O . LYS A 1 221 ? -2.520 -14.443 13.926 1.00 87.06 221 LYS A O 1
ATOM 1790 N N . GLU A 1 222 ? -2.668 -16.688 13.979 1.00 85.75 222 GLU A N 1
ATOM 1791 C CA . GLU A 1 222 ? -1.290 -16.966 13.538 1.00 85.75 222 GLU A CA 1
ATOM 1792 C C . GLU A 1 222 ? -1.048 -16.556 12.082 1.00 85.75 222 GLU A C 1
ATOM 1794 O O . GLU A 1 222 ? 0.064 -16.200 11.697 1.00 85.75 222 GLU A O 1
ATOM 1799 N N . LYS A 1 223 ? -2.105 -16.543 11.262 1.00 88.88 223 LYS A N 1
ATOM 1800 C CA . LYS A 1 223 ? -2.030 -16.089 9.865 1.00 88.88 223 LYS A CA 1
ATOM 1801 C C . LYS A 1 223 ? -2.075 -14.570 9.701 1.00 88.88 223 LYS A C 1
ATOM 1803 O O . LYS A 1 223 ? -1.893 -14.072 8.585 1.00 88.88 223 LYS A O 1
ATOM 1808 N N . ARG A 1 224 ? -2.354 -13.811 10.766 1.00 91.56 224 ARG A N 1
ATOM 1809 C CA . ARG A 1 224 ? -2.469 -12.349 10.687 1.00 91.56 224 ARG A CA 1
ATOM 1810 C C . ARG A 1 224 ? -1.079 -11.722 10.662 1.00 91.56 224 ARG A C 1
ATOM 1812 O O . ARG A 1 224 ? -0.212 -12.056 11.458 1.00 91.56 224 ARG A O 1
ATOM 1819 N N . SER A 1 225 ? -0.885 -10.730 9.798 1.00 94.62 225 SER A N 1
ATOM 1820 C CA . SER A 1 225 ? 0.295 -9.869 9.891 1.00 94.62 225 SER A CA 1
ATOM 1821 C C . SER A 1 225 ? 0.222 -9.042 11.178 1.00 94.62 225 SER A C 1
ATOM 1823 O O . SER A 1 225 ? -0.674 -8.206 11.323 1.00 94.62 225 SER A O 1
ATOM 1825 N N . GLU A 1 226 ? 1.188 -9.220 12.084 1.00 94.00 226 GLU A N 1
ATOM 1826 C CA . GLU A 1 226 ? 1.301 -8.427 13.319 1.00 94.00 226 GLU A CA 1
ATOM 1827 C C . GLU A 1 226 ? 1.294 -6.921 13.034 1.00 94.00 226 GLU A C 1
ATOM 1829 O O . GLU A 1 226 ? 0.674 -6.137 13.748 1.00 94.00 226 GLU A O 1
ATOM 1834 N N . VAL A 1 227 ? 1.949 -6.514 11.947 1.00 95.81 227 VAL A N 1
ATOM 1835 C CA . VAL A 1 227 ? 2.074 -5.118 11.520 1.00 95.81 227 VAL A CA 1
ATOM 1836 C C . VAL A 1 227 ? 0.732 -4.555 11.056 1.00 95.81 227 VAL A C 1
ATOM 1838 O O . VAL A 1 227 ? 0.380 -3.426 11.403 1.00 95.81 227 VAL A O 1
ATOM 1841 N N . GLN A 1 228 ? -0.056 -5.343 10.325 1.00 96.38 228 GLN A N 1
ATOM 1842 C CA . GLN A 1 228 ? -1.408 -4.955 9.918 1.00 96.38 228 GLN A CA 1
ATOM 1843 C C . GLN A 1 228 ? -2.393 -4.955 11.094 1.00 96.38 228 GLN A C 1
ATOM 1845 O O . GLN A 1 228 ? -3.276 -4.094 11.151 1.00 96.38 228 GLN A O 1
ATOM 1850 N N . VAL A 1 229 ? -2.232 -5.876 12.048 1.00 95.56 229 VAL A N 1
ATOM 1851 C CA . VAL A 1 229 ? -3.002 -5.903 13.300 1.00 95.56 229 VAL A CA 1
ATOM 1852 C C . VAL A 1 229 ? -2.700 -4.659 14.132 1.00 95.56 229 VAL A C 1
ATOM 1854 O O . VAL A 1 229 ? -3.618 -3.906 14.453 1.00 95.56 229 VAL A O 1
ATOM 1857 N N . ALA A 1 230 ? -1.424 -4.376 14.401 1.00 95.94 230 ALA A N 1
ATOM 1858 C CA . ALA A 1 230 ? -0.993 -3.194 15.142 1.00 95.94 230 ALA A CA 1
ATOM 1859 C C . ALA A 1 230 ? -1.477 -1.895 14.483 1.00 95.94 230 ALA A C 1
ATOM 1861 O O . ALA A 1 230 ? -1.918 -0.974 15.170 1.00 95.94 230 ALA A O 1
ATOM 1862 N N . PHE A 1 231 ? -1.461 -1.833 13.150 1.00 97.81 231 PHE A N 1
ATOM 1863 C CA . PHE A 1 231 ? -1.998 -0.699 12.406 1.00 97.81 231 PHE A CA 1
ATOM 1864 C C . PHE A 1 231 ? -3.509 -0.541 12.543 1.00 97.81 231 PHE A C 1
ATOM 1866 O O . PHE A 1 231 ? -3.976 0.574 12.766 1.00 97.81 231 PHE A O 1
ATOM 1873 N N . ALA A 1 232 ? -4.274 -1.631 12.454 1.00 97.06 232 ALA A N 1
ATOM 1874 C CA . ALA A 1 232 ? -5.715 -1.586 12.678 1.00 97.06 232 ALA A CA 1
ATOM 1875 C C . ALA A 1 232 ? -6.039 -1.100 14.096 1.00 97.06 232 ALA A C 1
ATOM 1877 O O . ALA A 1 232 ? -6.859 -0.198 14.262 1.00 97.06 232 ALA A O 1
ATOM 1878 N N . MET A 1 233 ? -5.336 -1.623 15.102 1.00 94.88 233 MET A N 1
ATOM 1879 C CA . MET A 1 233 ? -5.510 -1.220 16.497 1.00 94.88 233 MET A CA 1
ATOM 1880 C C . MET A 1 233 ? -5.187 0.260 16.710 1.00 94.88 233 MET A C 1
ATOM 1882 O O . MET A 1 233 ? -6.004 0.988 17.270 1.00 94.88 233 MET A O 1
ATOM 1886 N N . ALA A 1 234 ? -4.035 0.715 16.210 1.00 95.56 234 ALA A N 1
ATOM 1887 C CA . ALA A 1 234 ? -3.612 2.110 16.275 1.00 95.56 234 ALA A CA 1
ATOM 1888 C C . ALA A 1 234 ? -4.614 3.049 15.593 1.00 95.56 234 ALA A C 1
ATOM 1890 O O . ALA A 1 234 ? -4.979 4.085 16.149 1.00 95.56 234 ALA A O 1
ATOM 1891 N N . LEU A 1 235 ? -5.078 2.682 14.397 1.00 95.81 235 LEU A N 1
ATOM 1892 C CA . LEU A 1 235 ? -6.003 3.496 13.621 1.00 95.81 235 LEU A CA 1
ATOM 1893 C C . LEU A 1 235 ? -7.362 3.623 14.315 1.00 95.81 235 LEU A C 1
ATOM 1895 O O . LEU A 1 235 ? -7.881 4.732 14.419 1.00 95.81 235 LEU A O 1
ATOM 1899 N N . VAL A 1 236 ? -7.925 2.519 14.811 1.00 94.62 236 VAL A N 1
ATOM 1900 C CA . VAL A 1 236 ? -9.214 2.545 15.516 1.00 94.62 236 VAL A CA 1
ATOM 1901 C C . VAL A 1 236 ? -9.097 3.293 16.849 1.00 94.62 236 VAL A C 1
ATOM 1903 O O . VAL A 1 236 ? -9.957 4.125 17.144 1.00 94.62 236 VAL A O 1
ATOM 1906 N N . GLU A 1 237 ? -8.025 3.066 17.623 1.00 93.31 237 GLU A N 1
ATOM 1907 C CA . GLU A 1 237 ? -7.764 3.800 18.873 1.00 93.31 237 GLU A CA 1
ATOM 1908 C C . GLU A 1 237 ? -7.739 5.311 18.606 1.00 93.31 237 GLU A C 1
ATOM 1910 O O . GLU A 1 237 ? -8.469 6.061 19.249 1.00 93.31 237 GLU A O 1
ATOM 1915 N N . GLU A 1 238 ? -6.961 5.775 17.624 1.00 92.56 238 GLU A N 1
ATOM 1916 C CA . GLU A 1 238 ? -6.836 7.207 17.322 1.00 92.56 238 GLU A CA 1
ATOM 1917 C C . GLU A 1 238 ? -8.132 7.834 16.780 1.00 92.56 238 GLU A C 1
ATOM 1919 O O . GLU A 1 238 ? -8.467 8.978 17.118 1.00 92.56 238 GLU A O 1
ATOM 1924 N N . ILE A 1 239 ? -8.904 7.098 15.975 1.00 91.81 239 ILE A N 1
ATOM 1925 C CA . ILE A 1 239 ? -10.192 7.583 15.461 1.00 91.81 239 ILE A CA 1
ATOM 1926 C C . ILE A 1 239 ? -11.195 7.783 16.596 1.00 91.81 239 ILE A C 1
ATOM 1928 O O . ILE A 1 239 ? -11.863 8.818 16.629 1.00 91.81 239 ILE A O 1
ATOM 1932 N N . LEU A 1 240 ? -11.277 6.853 17.546 1.00 91.56 240 LEU A N 1
ATOM 1933 C CA . LEU A 1 240 ? -12.256 6.914 18.634 1.00 91.56 240 LEU A CA 1
ATOM 1934 C C . LEU A 1 240 ? -11.768 7.704 19.855 1.00 91.56 240 LEU A C 1
ATOM 1936 O O . LEU A 1 240 ? -12.582 8.074 20.692 1.00 91.56 240 LEU A O 1
ATOM 1940 N N . ASN A 1 241 ? -10.470 8.009 19.958 1.00 90.94 241 ASN A N 1
ATOM 1941 C CA . ASN A 1 241 ? -9.905 8.680 21.129 1.00 90.94 241 ASN A CA 1
ATOM 1942 C C . ASN A 1 241 ? -10.565 10.058 21.381 1.00 90.94 241 ASN A C 1
ATOM 1944 O O . ASN A 1 241 ? -10.370 10.965 20.557 1.00 90.94 241 ASN A O 1
ATOM 1948 N N . PRO A 1 242 ? -11.273 10.250 22.515 1.00 88.12 242 PRO A N 1
ATOM 1949 C CA . PRO A 1 242 ? -11.984 11.492 22.830 1.00 88.12 242 PRO A CA 1
ATOM 1950 C C . PRO A 1 242 ? -11.050 12.649 23.219 1.00 88.12 242 PRO A C 1
ATOM 1952 O O . PRO A 1 242 ? -11.459 13.808 23.215 1.00 88.12 242 PRO A O 1
ATOM 1955 N N . GLN A 1 243 ? -9.783 12.361 23.540 1.00 85.50 243 GLN A N 1
ATOM 1956 C CA . GLN A 1 243 ? -8.786 13.375 23.910 1.00 85.50 243 GLN A CA 1
ATOM 1957 C C . GLN A 1 243 ? -8.189 14.102 22.697 1.00 85.50 243 GLN A C 1
ATOM 1959 O O . GLN A 1 243 ? -7.512 15.118 22.849 1.00 85.50 243 GLN A O 1
ATOM 1964 N N . LYS A 1 244 ? -8.396 13.580 21.485 1.00 82.75 244 LYS A N 1
ATOM 1965 C CA . LYS A 1 244 ? -7.946 14.212 20.240 1.00 82.75 244 LYS A CA 1
ATOM 1966 C C . LYS A 1 244 ? -9.077 15.054 19.659 1.00 82.75 244 LYS A C 1
ATOM 1968 O O . LYS A 1 244 ? -10.243 14.759 19.861 1.00 82.75 244 LY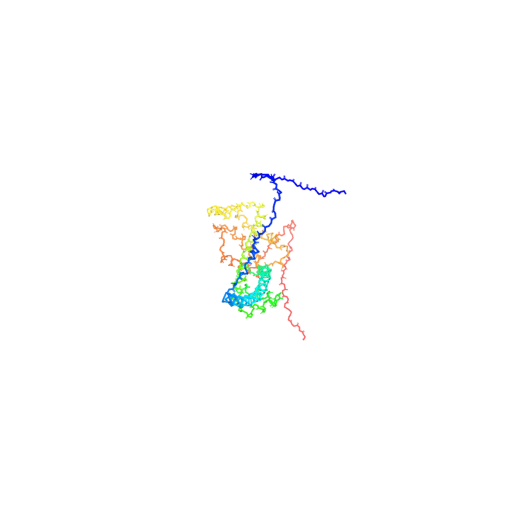S A O 1
ATOM 1973 N N . ASN A 1 245 ? -8.748 16.097 18.908 1.00 80.50 245 ASN A N 1
ATOM 1974 C CA . ASN A 1 245 ? -9.727 16.995 18.275 1.00 80.50 245 ASN A CA 1
ATOM 1975 C C . ASN A 1 245 ? -9.700 16.929 16.737 1.00 80.50 245 ASN A C 1
ATOM 1977 O O . ASN A 1 245 ? -10.305 17.758 16.067 1.00 80.50 245 ASN A O 1
ATOM 1981 N N . HIS A 1 246 ? -8.993 15.952 16.170 1.00 82.94 246 HIS A N 1
ATOM 1982 C CA . HIS A 1 246 ? -8.831 15.777 14.732 1.00 82.94 246 HIS A CA 1
ATOM 1983 C C . HIS A 1 246 ? -8.937 14.300 14.346 1.00 82.94 246 HIS A C 1
ATOM 1985 O O . HIS A 1 246 ? -8.593 13.415 15.127 1.00 82.94 246 HIS A O 1
ATOM 1991 N N . LEU A 1 247 ? -9.405 14.043 13.121 1.00 83.69 247 LEU A N 1
ATOM 1992 C CA . LEU A 1 247 ? -9.409 12.709 12.503 1.00 83.69 247 LEU A CA 1
ATOM 1993 C C . LEU A 1 247 ? -8.159 12.452 11.652 1.00 83.69 247 LEU A C 1
ATOM 1995 O O . LEU A 1 247 ? -7.848 11.307 11.328 1.00 83.69 247 LEU A O 1
ATOM 1999 N N . LYS A 1 248 ? -7.452 13.515 11.248 1.00 83.94 248 LYS A N 1
ATOM 2000 C CA . LYS A 1 248 ? -6.241 13.413 10.433 1.00 83.94 248 LYS A CA 1
ATOM 2001 C C . LYS A 1 248 ? -5.059 13.038 11.321 1.00 83.94 248 LYS A C 1
ATOM 2003 O O . LYS A 1 248 ? -4.572 13.870 12.074 1.00 83.94 248 LYS A O 1
ATOM 2008 N N . ILE A 1 249 ? -4.588 11.806 11.196 1.00 86.62 249 ILE A N 1
ATOM 2009 C CA . ILE A 1 249 ? -3.453 11.292 11.965 1.00 86.62 249 ILE A CA 1
ATOM 2010 C C . ILE A 1 249 ? -2.178 11.515 11.147 1.00 86.62 249 ILE A C 1
ATOM 2012 O O . ILE A 1 249 ? -2.149 11.203 9.953 1.00 86.62 249 ILE A O 1
ATOM 2016 N N . SER A 1 250 ? -1.140 12.092 11.757 1.00 89.81 250 SER A N 1
ATOM 2017 C CA . SER A 1 250 ? 0.155 12.251 11.089 1.00 89.81 250 SER A CA 1
ATOM 2018 C C . SER A 1 250 ? 0.854 10.900 10.936 1.00 89.81 250 SER A C 1
ATOM 2020 O O . SER A 1 250 ? 0.689 10.004 11.762 1.00 89.81 250 SER A O 1
ATOM 2022 N N . GLU A 1 251 ? 1.655 10.753 9.881 1.00 92.81 251 GLU A N 1
ATOM 2023 C CA . GLU A 1 251 ? 2.420 9.527 9.627 1.00 92.81 251 GLU A CA 1
ATOM 2024 C C . GLU A 1 251 ? 3.355 9.185 10.793 1.00 92.81 251 GLU A C 1
ATOM 2026 O O . GLU A 1 251 ? 3.334 8.057 11.273 1.00 92.81 251 GLU A O 1
ATOM 2031 N N . VAL A 1 252 ? 4.080 10.179 11.315 1.00 93.00 252 VAL A N 1
ATOM 2032 C CA . VAL A 1 252 ? 4.982 10.011 12.466 1.00 93.00 252 VAL A CA 1
ATOM 2033 C C . VAL A 1 252 ? 4.228 9.506 13.698 1.00 93.00 252 VAL A C 1
ATOM 2035 O O . VAL A 1 252 ? 4.655 8.553 14.343 1.00 93.00 252 VAL A O 1
ATOM 2038 N N . LEU A 1 253 ? 3.069 10.097 14.012 1.00 91.94 253 LEU A N 1
ATOM 2039 C CA . LEU A 1 253 ? 2.257 9.647 15.145 1.00 91.94 253 LEU A CA 1
ATOM 2040 C C . LEU A 1 253 ? 1.748 8.216 14.932 1.00 91.94 253 LEU A C 1
ATOM 2042 O O . LEU A 1 253 ? 1.742 7.419 15.869 1.00 91.94 253 LEU A O 1
ATOM 2046 N N . MET A 1 254 ? 1.340 7.886 13.706 1.00 95.19 254 MET A N 1
ATOM 2047 C CA . MET A 1 254 ? 0.873 6.545 13.375 1.00 95.19 254 MET A CA 1
ATOM 2048 C C . MET A 1 254 ? 1.992 5.506 13.499 1.00 95.19 254 MET A C 1
ATOM 2050 O O . MET A 1 254 ? 1.761 4.450 14.077 1.00 95.19 254 MET A O 1
ATOM 2054 N N . GLN A 1 255 ? 3.202 5.803 13.020 1.00 95.44 255 GLN A N 1
ATOM 2055 C CA . GLN A 1 255 ? 4.372 4.930 13.171 1.00 95.44 255 GLN A CA 1
ATOM 2056 C C . GLN A 1 255 ? 4.663 4.633 14.650 1.00 95.44 255 GLN A C 1
ATOM 2058 O O . GLN A 1 255 ? 4.747 3.464 15.024 1.00 95.44 255 GLN A O 1
ATOM 2063 N N . LEU A 1 256 ? 4.690 5.666 15.504 1.00 95.12 256 LEU A N 1
ATOM 2064 C CA . LEU A 1 256 ? 4.882 5.510 16.954 1.00 95.12 256 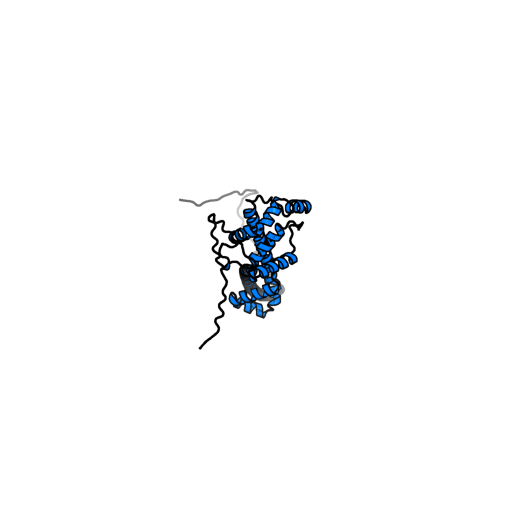LEU A CA 1
ATOM 2065 C C . LEU A 1 256 ? 3.797 4.632 17.597 1.00 95.12 256 LEU A C 1
ATOM 2067 O O . LEU A 1 256 ? 4.068 3.825 18.488 1.00 95.12 256 LEU A O 1
ATOM 2071 N N . LYS A 1 257 ? 2.542 4.777 17.156 1.00 94.25 257 LYS A N 1
ATOM 2072 C CA . LYS A 1 257 ? 1.428 3.964 17.655 1.00 94.25 257 LYS A CA 1
ATOM 2073 C C . LYS A 1 257 ? 1.513 2.515 17.189 1.00 94.25 257 LYS A C 1
ATOM 2075 O O . LYS A 1 257 ? 1.297 1.622 18.007 1.00 94.25 257 LYS A O 1
ATOM 2080 N N . ILE A 1 258 ? 1.856 2.274 15.926 1.00 96.12 258 ILE A N 1
ATOM 2081 C CA . ILE A 1 258 ? 2.086 0.922 15.403 1.00 96.12 258 ILE A CA 1
ATOM 2082 C C . ILE A 1 258 ? 3.178 0.235 16.226 1.00 96.12 258 ILE A C 1
ATOM 2084 O O . ILE A 1 258 ? 2.962 -0.872 16.705 1.00 96.12 258 ILE A O 1
ATOM 2088 N N . GLU A 1 259 ? 4.307 0.904 16.458 1.00 95.06 259 GLU A N 1
ATOM 2089 C CA . GLU A 1 259 ? 5.415 0.358 17.247 1.00 95.06 259 GLU A CA 1
ATOM 2090 C C . GLU A 1 259 ? 4.994 0.025 18.685 1.00 95.06 259 GLU A C 1
ATOM 2092 O O . GLU A 1 259 ? 5.247 -1.077 19.176 1.00 95.06 259 GLU A O 1
ATOM 2097 N N . LYS A 1 260 ? 4.247 0.926 19.338 1.00 94.06 260 LYS A N 1
ATOM 2098 C CA . LYS A 1 260 ? 3.657 0.671 20.661 1.00 94.06 260 LYS A CA 1
ATOM 2099 C C . LYS A 1 260 ? 2.811 -0.608 20.673 1.00 94.06 260 LYS A C 1
ATOM 2101 O O . LYS A 1 260 ? 2.896 -1.377 21.629 1.00 94.06 260 LYS A O 1
ATOM 2106 N N . TYR A 1 261 ? 1.975 -0.829 19.659 1.00 93.31 261 TYR A N 1
ATOM 2107 C CA . TYR A 1 261 ? 1.132 -2.026 19.579 1.00 93.31 261 TYR A CA 1
ATOM 2108 C C . TYR A 1 261 ? 1.917 -3.285 19.209 1.00 93.31 261 TYR A C 1
ATOM 2110 O O . TYR A 1 261 ? 1.658 -4.329 19.799 1.00 93.31 261 TYR A O 1
ATOM 2118 N N . LEU A 1 262 ? 2.917 -3.196 18.334 1.00 93.31 262 LEU A N 1
ATOM 2119 C CA . LEU A 1 262 ? 3.821 -4.312 18.039 1.00 93.31 262 LEU A CA 1
ATOM 2120 C C . LEU A 1 262 ? 4.540 -4.800 19.301 1.00 93.31 262 LEU A C 1
ATOM 2122 O O . LEU A 1 262 ? 4.556 -5.997 19.575 1.00 93.31 262 LEU A O 1
ATOM 2126 N N . ASN A 1 263 ? 5.055 -3.881 20.120 1.00 92.25 263 ASN A N 1
ATOM 2127 C CA . ASN A 1 263 ? 5.693 -4.231 21.392 1.00 92.25 263 ASN A CA 1
ATOM 2128 C C . ASN A 1 263 ? 4.708 -4.908 22.358 1.00 92.25 263 ASN A C 1
ATOM 2130 O O . ASN A 1 263 ? 5.066 -5.851 23.058 1.00 92.25 263 ASN A O 1
ATOM 2134 N N . LYS A 1 264 ? 3.443 -4.469 22.371 1.00 88.44 264 LYS A N 1
ATOM 2135 C CA . LYS A 1 264 ? 2.391 -5.100 23.182 1.00 88.44 264 LYS A CA 1
ATOM 2136 C C . LYS A 1 264 ? 2.042 -6.516 22.719 1.00 88.44 264 LYS A C 1
ATOM 2138 O O . LYS A 1 264 ? 1.835 -7.371 23.577 1.00 88.44 264 LYS A O 1
ATOM 2143 N N . LEU A 1 265 ? 1.972 -6.744 21.406 1.00 87.56 265 LEU A N 1
ATOM 2144 C CA . LEU A 1 265 ? 1.710 -8.063 20.821 1.00 87.56 265 LEU A CA 1
ATOM 2145 C C . LEU A 1 265 ? 2.850 -9.037 21.150 1.00 87.56 265 LEU A C 1
ATOM 2147 O O . LEU A 1 265 ? 2.596 -10.132 21.635 1.00 87.56 265 LEU A O 1
ATOM 2151 N N . ARG A 1 266 ? 4.105 -8.599 20.993 1.00 85.50 266 ARG A N 1
ATOM 2152 C CA . ARG A 1 266 ? 5.300 -9.420 21.260 1.00 85.50 266 ARG A CA 1
ATOM 2153 C C . ARG A 1 266 ? 5.483 -9.778 22.730 1.00 85.50 266 ARG A C 1
ATOM 2155 O O . ARG A 1 266 ? 5.890 -10.887 23.046 1.00 85.50 266 ARG A O 1
ATOM 2162 N N . ASN A 1 267 ? 5.154 -8.857 23.633 1.00 82.88 267 ASN A N 1
ATOM 2163 C CA . ASN A 1 267 ? 5.305 -9.076 25.072 1.00 82.88 267 ASN A CA 1
ATOM 2164 C C . ASN A 1 267 ? 4.127 -9.852 25.691 1.00 82.88 267 ASN A C 1
ATOM 2166 O O . ASN A 1 267 ? 4.015 -9.896 26.914 1.00 82.88 267 ASN A O 1
ATOM 2170 N N . ASN A 1 268 ? 3.215 -10.394 24.870 1.00 66.62 268 ASN A N 1
ATOM 2171 C CA . ASN A 1 268 ? 1.991 -11.096 25.278 1.00 66.62 268 ASN A CA 1
ATOM 2172 C C . ASN A 1 268 ? 1.132 -10.331 26.310 1.00 66.62 268 ASN A C 1
ATOM 2174 O O . ASN A 1 268 ? 0.304 -10.898 27.017 1.00 66.62 268 ASN A O 1
ATOM 2178 N N . SER A 1 269 ? 1.318 -9.010 26.389 1.00 57.38 269 SER A N 1
ATOM 2179 C CA . SER A 1 269 ? 0.637 -8.120 27.333 1.00 57.38 269 SER A CA 1
ATOM 2180 C C . SER A 1 269 ? -0.736 -7.684 26.812 1.00 57.38 269 SER A C 1
ATOM 2182 O O . SER A 1 269 ? -1.437 -6.926 27.485 1.00 57.38 269 SER A O 1
ATOM 2184 N N . TYR A 1 270 ? -1.109 -8.113 25.606 1.00 52.66 270 TYR A N 1
ATOM 2185 C CA . TYR A 1 270 ? -2.417 -7.873 25.016 1.00 52.66 270 TYR A CA 1
ATOM 2186 C C . TYR A 1 270 ? -3.253 -9.153 25.100 1.00 52.66 270 TYR A C 1
ATOM 2188 O O . TYR A 1 270 ? -3.400 -9.882 24.123 1.00 52.66 270 TYR A O 1
ATOM 2196 N N . SER A 1 271 ? -3.793 -9.444 26.284 1.00 44.72 271 SER A N 1
ATOM 2197 C CA . SER A 1 271 ? -4.863 -10.428 26.405 1.00 44.72 271 SER A CA 1
ATOM 2198 C C . SER A 1 271 ? -6.153 -9.802 25.877 1.00 44.72 271 SER A C 1
ATOM 2200 O O . SER A 1 271 ? -6.682 -8.834 26.425 1.00 44.72 271 SER A O 1
ATOM 2202 N N . PHE A 1 272 ? -6.677 -10.358 24.787 1.00 46.88 272 PHE A N 1
ATOM 2203 C CA . PHE A 1 272 ? -8.111 -10.295 24.560 1.00 46.88 272 PHE A CA 1
ATOM 2204 C C . PHE A 1 272 ? -8.727 -11.094 25.699 1.00 46.88 272 PHE A C 1
ATOM 2206 O O . PHE A 1 272 ? -8.601 -12.315 25.721 1.00 46.88 272 PHE A O 1
ATOM 2213 N N . LEU A 1 273 ? -9.287 -10.414 26.698 1.00 32.84 273 LEU A N 1
ATOM 2214 C CA . LEU A 1 273 ? -10.142 -11.092 27.658 1.00 32.84 273 LEU A CA 1
ATOM 2215 C C . LEU A 1 273 ? -11.349 -11.594 26.863 1.00 32.84 273 LEU A C 1
ATOM 2217 O O . LEU A 1 273 ? -12.282 -10.843 26.582 1.00 32.84 273 LEU A O 1
ATOM 2221 N N . GLU A 1 274 ? -11.278 -12.851 26.434 1.00 34.84 274 GLU A N 1
ATOM 2222 C CA . GLU A 1 274 ? -12.453 -13.662 26.165 1.00 34.84 274 GLU A CA 1
ATOM 2223 C C . GLU A 1 274 ? -13.148 -13.836 27.516 1.00 34.84 274 GLU A C 1
ATOM 2225 O O . GLU A 1 274 ? -12.918 -14.791 28.250 1.00 34.84 274 GLU A O 1
ATOM 2230 N N . GLU A 1 275 ? -13.961 -12.853 27.898 1.00 29.98 275 GLU A N 1
ATOM 2231 C CA . GLU A 1 275 ? -15.043 -13.128 28.831 1.00 29.98 275 GLU A CA 1
ATOM 2232 C C . GLU A 1 275 ? -16.076 -13.941 28.049 1.00 29.98 275 GLU A C 1
ATOM 2234 O O . GLU A 1 275 ? -17.017 -13.402 27.463 1.00 29.98 275 GLU A O 1
ATOM 2239 N N . GLU A 1 276 ? -15.864 -15.258 27.988 1.00 31.80 276 GLU A N 1
ATOM 2240 C CA . GLU A 1 276 ? -16.969 -16.170 27.745 1.00 31.80 276 GLU A CA 1
ATOM 2241 C C . GLU A 1 276 ? -17.981 -15.954 28.868 1.00 31.80 276 GLU A C 1
ATOM 2243 O O . GLU A 1 276 ? -17.762 -16.302 30.030 1.00 31.80 276 GLU A O 1
ATOM 2248 N N . HIS A 1 277 ? -19.105 -15.337 28.522 1.00 32.38 277 HIS A N 1
ATOM 2249 C CA . HIS A 1 277 ? -20.244 -15.263 29.411 1.00 32.38 277 HIS A CA 1
ATOM 2250 C C . HIS A 1 277 ? -20.870 -16.665 29.496 1.00 32.38 277 HIS A C 1
ATOM 2252 O O . HIS A 1 277 ? -21.786 -16.989 28.745 1.00 32.38 277 HIS A O 1
ATOM 2258 N N . ASN A 1 278 ? -20.377 -17.502 30.412 1.00 30.39 278 ASN A N 1
ATOM 2259 C CA . ASN A 1 278 ? -21.013 -18.771 30.765 1.00 30.39 278 ASN A CA 1
ATOM 2260 C C . ASN A 1 278 ? -21.983 -18.548 31.949 1.00 30.39 278 ASN A C 1
ATOM 2262 O O . ASN A 1 278 ? -21.545 -18.087 33.005 1.00 30.39 278 ASN A O 1
ATOM 2266 N N . PRO A 1 279 ? -23.296 -18.820 31.814 1.00 34.62 279 PRO A N 1
ATOM 2267 C CA . PRO A 1 279 ? -24.284 -18.592 32.874 1.00 34.62 279 PRO A CA 1
ATOM 2268 C C . PRO A 1 279 ? -24.234 -19.598 34.040 1.00 34.62 279 PRO A C 1
ATOM 2270 O O . PRO A 1 279 ? -25.040 -19.495 34.962 1.00 34.62 279 PRO A O 1
ATOM 2273 N N . SER A 1 280 ? -23.293 -20.542 34.057 1.00 40.03 280 SER A N 1
ATOM 2274 C CA . SER A 1 280 ? -23.060 -21.445 35.189 1.00 40.03 280 SER A CA 1
ATOM 2275 C C . SER A 1 280 ? -21.705 -21.138 35.826 1.00 40.03 280 SER A C 1
ATOM 2277 O O . SER A 1 280 ? -20.663 -21.447 35.253 1.00 40.03 280 SER A O 1
ATOM 2279 N N . GLY A 1 281 ? -21.726 -20.483 36.989 1.00 34.53 281 GLY A N 1
ATOM 2280 C CA . GLY A 1 281 ? -20.559 -19.953 37.696 1.00 34.53 281 GLY A CA 1
ATOM 2281 C C . GLY A 1 281 ? -19.577 -20.994 38.242 1.00 34.53 281 GLY A C 1
ATOM 2282 O O . GLY A 1 281 ? -19.413 -21.099 39.454 1.00 34.53 281 GLY A O 1
ATOM 2283 N N . GLU A 1 282 ? -18.847 -21.675 37.362 1.00 29.47 282 GLU A N 1
ATOM 2284 C CA . GLU A 1 282 ? -17.652 -22.451 37.701 1.00 29.47 282 GLU A CA 1
ATOM 2285 C C . GLU A 1 282 ? -16.459 -21.961 36.867 1.00 29.47 282 GLU A C 1
ATOM 2287 O O . GLU A 1 282 ? -16.480 -21.963 35.637 1.00 29.47 282 GLU A O 1
ATOM 2292 N N . ARG A 1 283 ? -15.410 -21.477 37.550 1.00 28.34 283 ARG A N 1
ATOM 2293 C CA . ARG A 1 283 ? -14.174 -20.985 36.923 1.00 28.34 283 ARG A CA 1
ATOM 2294 C C . ARG A 1 283 ? -13.235 -22.155 36.636 1.00 28.34 283 ARG A C 1
ATOM 2296 O O . ARG A 1 283 ? -12.609 -22.662 37.563 1.00 28.34 283 ARG A O 1
ATOM 2303 N N . PHE A 1 284 ? -13.040 -22.486 35.365 1.00 26.62 284 PHE A N 1
ATOM 2304 C CA . PHE A 1 284 ? -11.854 -23.214 34.914 1.00 26.62 284 PHE A CA 1
ATOM 2305 C C . PHE A 1 284 ? -10.884 -22.232 34.254 1.00 26.62 284 PHE A C 1
ATOM 2307 O O . PHE A 1 284 ? -11.191 -21.617 33.237 1.00 26.62 284 PHE A O 1
ATOM 2314 N N . PHE A 1 285 ? -9.702 -22.061 34.849 1.00 28.27 285 PHE A N 1
ATOM 2315 C CA . PHE A 1 285 ? -8.613 -21.297 34.247 1.00 28.27 285 PHE A CA 1
ATOM 2316 C C . PHE A 1 285 ? -7.817 -22.216 33.316 1.00 28.27 285 PHE A C 1
ATOM 2318 O O . PHE A 1 285 ? -6.956 -22.961 33.777 1.00 28.27 285 PHE A O 1
ATOM 2325 N N . HIS A 1 286 ? -8.058 -22.143 32.007 1.00 27.42 286 HIS A N 1
ATOM 2326 C CA . HIS A 1 286 ? -7.083 -22.632 31.033 1.00 27.42 286 HIS A CA 1
ATOM 2327 C C . HIS A 1 286 ? -6.091 -21.512 30.721 1.00 27.42 286 HIS A C 1
ATOM 2329 O O . HIS A 1 286 ? -6.312 -20.661 29.863 1.00 27.42 286 HIS A O 1
ATOM 2335 N N . ILE A 1 287 ? -4.977 -21.506 31.453 1.00 30.69 287 ILE A N 1
ATOM 2336 C CA . ILE A 1 287 ? -3.797 -20.727 31.084 1.00 30.69 287 ILE A CA 1
ATOM 2337 C C . ILE A 1 287 ? -3.138 -21.469 29.917 1.00 30.69 287 ILE A C 1
ATOM 2339 O O . ILE A 1 287 ? -2.447 -22.463 30.129 1.00 30.69 287 ILE A O 1
ATOM 2343 N N . PHE A 1 288 ? -3.325 -20.999 28.684 1.00 28.27 288 PHE A N 1
ATOM 2344 C CA . PHE A 1 288 ? -2.426 -21.384 27.596 1.00 28.27 288 PHE A CA 1
ATOM 2345 C C . PHE A 1 288 ? -1.093 -20.658 27.803 1.00 28.27 288 PHE A C 1
ATOM 2347 O O . PHE A 1 288 ? -0.886 -19.530 27.356 1.00 28.27 288 PHE A O 1
ATOM 2354 N N . GLN A 1 289 ? -0.192 -21.297 28.551 1.00 29.62 289 GLN A N 1
ATOM 2355 C CA . GLN A 1 289 ? 1.221 -20.941 28.548 1.00 29.62 289 GLN A CA 1
ATOM 2356 C C . GLN A 1 289 ? 1.798 -21.314 27.180 1.00 29.62 289 GLN A C 1
ATOM 2358 O O . GLN A 1 289 ? 1.796 -22.482 26.797 1.00 29.62 289 GLN A O 1
ATOM 2363 N N . PHE A 1 290 ? 2.336 -20.332 26.458 1.00 31.88 290 PHE A N 1
ATOM 2364 C CA . PHE A 1 290 ? 3.271 -20.598 25.369 1.00 31.88 290 PHE A CA 1
ATOM 2365 C C . PHE A 1 290 ? 4.574 -21.129 25.981 1.00 31.88 290 PHE A C 1
ATOM 2367 O O . PHE A 1 290 ? 5.483 -20.374 26.319 1.00 31.88 290 PHE A O 1
ATOM 2374 N N . GLY A 1 291 ? 4.633 -22.445 26.182 1.00 29.20 291 GLY A N 1
ATOM 2375 C CA . GLY A 1 291 ? 5.849 -23.163 26.535 1.00 29.20 291 GLY A CA 1
ATOM 2376 C C . GLY A 1 291 ? 6.750 -23.286 25.312 1.00 29.20 291 GLY A C 1
ATOM 2377 O O . GLY A 1 291 ? 6.629 -24.231 24.538 1.00 29.20 291 GLY A O 1
ATOM 2378 N N . GLY A 1 292 ? 7.666 -22.333 25.142 1.00 30.31 292 GLY A N 1
ATOM 2379 C CA . GLY A 1 292 ? 8.857 -22.538 24.326 1.00 30.31 292 GLY A CA 1
ATOM 2380 C C . GLY A 1 292 ? 9.739 -23.581 25.006 1.00 30.31 292 GLY A C 1
ATOM 2381 O O . GLY A 1 292 ? 10.438 -23.273 25.969 1.00 30.31 292 GLY A O 1
ATOM 2382 N N . SER A 1 293 ? 9.678 -24.824 24.534 1.00 27.64 293 SER A N 1
ATOM 2383 C CA . SER A 1 293 ? 10.554 -25.888 25.015 1.00 27.64 293 SER A CA 1
ATOM 2384 C C . SER A 1 293 ? 11.955 -25.675 24.437 1.00 27.64 293 SER A C 1
ATOM 2386 O O . SER A 1 293 ? 12.231 -26.019 23.290 1.00 27.64 293 SER A O 1
ATOM 2388 N N . PHE A 1 294 ? 12.847 -25.099 25.243 1.00 32.00 294 PHE A N 1
ATOM 2389 C CA . PHE A 1 294 ? 14.287 -25.280 25.085 1.00 32.00 294 PHE A CA 1
ATOM 2390 C C . PHE A 1 294 ? 14.608 -26.754 25.361 1.00 32.00 294 PHE A C 1
ATOM 2392 O O . PHE A 1 294 ? 14.547 -27.204 26.501 1.00 32.00 294 PHE A O 1
ATOM 2399 N N . GLY A 1 295 ? 14.928 -27.509 24.313 1.00 26.31 295 GLY A N 1
ATOM 2400 C CA . GLY A 1 295 ? 15.578 -28.812 24.426 1.00 26.31 295 GLY A CA 1
ATOM 2401 C C . GLY A 1 295 ? 17.087 -28.637 24.302 1.00 26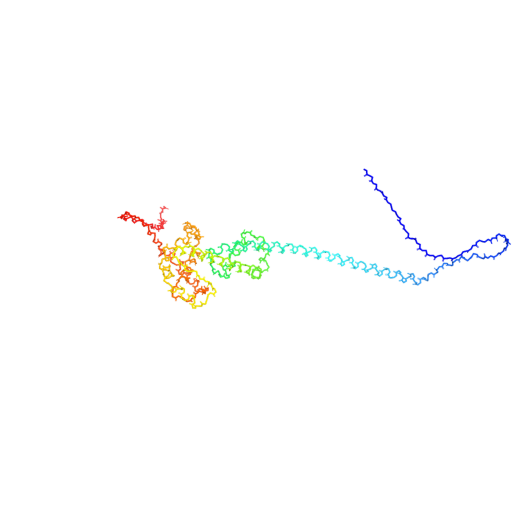.31 295 GLY A C 1
ATOM 2402 O O . GLY A 1 295 ? 17.599 -28.493 23.195 1.00 26.31 295 GLY A O 1
ATOM 2403 N N . LEU A 1 296 ? 17.780 -28.625 25.439 1.00 27.31 296 LEU A N 1
ATOM 2404 C CA . LEU A 1 296 ? 19.232 -28.759 25.558 1.00 27.31 296 LEU A CA 1
ATOM 2405 C C . LEU A 1 296 ? 19.531 -30.144 26.163 1.00 27.31 296 LEU A C 1
ATOM 2407 O O . LEU A 1 296 ? 18.905 -30.510 27.154 1.00 27.31 296 LEU A O 1
ATOM 2411 N N . PHE A 1 297 ? 20.531 -30.822 25.580 1.00 28.62 297 PHE A N 1
ATOM 2412 C CA . PHE A 1 297 ? 21.157 -32.115 25.935 1.00 28.62 297 PHE A CA 1
ATOM 2413 C C . PHE A 1 297 ? 20.353 -33.393 25.623 1.00 28.62 297 PHE A C 1
ATOM 2415 O O . PHE A 1 297 ? 19.162 -33.469 25.883 1.00 28.62 297 PHE A O 1
ATOM 2422 N N . GLY A 1 298 ? 20.936 -34.470 25.093 1.00 28.48 298 GLY A N 1
ATOM 2423 C CA . GLY A 1 298 ? 22.329 -34.776 24.756 1.00 28.48 298 GLY A CA 1
ATOM 2424 C C . GLY A 1 298 ? 22.514 -36.300 24.674 1.00 28.48 298 GLY A C 1
ATOM 2425 O O . GLY A 1 298 ? 21.852 -37.027 25.413 1.00 28.48 298 GLY A O 1
ATOM 2426 N N . VAL A 1 299 ? 23.406 -36.753 23.791 1.00 32.44 299 VAL A N 1
ATOM 2427 C CA . VAL A 1 299 ? 24.296 -37.914 23.979 1.00 32.44 299 VAL A CA 1
ATOM 2428 C C . VAL A 1 299 ? 25.657 -37.489 23.450 1.00 32.44 299 VAL A C 1
ATOM 2430 O O . VAL A 1 299 ? 25.668 -36.850 22.372 1.00 32.44 299 VAL A O 1
#

pLDDT: mean 78.15, std 24.36, range [26.31, 98.12]